Protein AF-A0A9W8ZQL5-F1 (afdb_monomer)

Secondary structure (DSSP, 8-state):
--GGGTT--HHHHHHHHHHHHHHHHHHHTS--SS--HHHHHHHHHHHHHHHHHHHHTS--HHHHHHHHHHHHHHS-TTT---HHHHHHHHHHHHHTT-HHHHHHHHHHHHHH---HHHHHHHHHHHHHTT-HHHHHHHHHHHHHH-TT-HHHHHHHHHHHHHTT-HHHHHHHHHHHHHSSS-S-HHHHHHHHHHHHHHHT-HHHHHHHHHHHHHHH--HHHHHHHHHHHHS-EE--GGGS---TT-TT----EEPP-HHHHHHHHHHHHHHHHHHT----

Nearest PDB structures (foldseek):
  8ro2-assembly1_J  TM=9.332E-01  e=3.503E-19  Homo sapiens
  8ro0-assembly1_J  TM=9.294E-01  e=3.503E-19  Caenorhabditis elegans
  8c6j-assembly1_S  TM=9.006E-01  e=2.386E-18  Homo sapiens
  8xi2-assembly1_J  TM=9.415E-01  e=3.853E-17  Chlamydomonas reinhardtii
  9esi-assembly1_R  TM=8.729E-01  e=2.500E-14  Schizosaccharomyces pombe

InterPro domains:
  IPR003107 HAT (Half-A-TPR) repeat [SM00386] (15-56)
  IPR003107 HAT (Half-A-TPR) repeat [SM00386] (59-95)
  IPR003107 HAT (Half-A-TPR) repeat [SM00386] (97-128)
  IPR003107 HAT (Half-A-TPR) repeat [SM00386] (130-162)
  IPR003107 HAT (Half-A-TPR) repeat [SM00386] (164-198)
  IPR003107 HAT (Half-A-TPR) repeat [SM00386] (200-231)
  IPR011990 Tetratricopeptide-like helical domain superfamily [G3DSA:1.25.40.10] (8-142)
  IPR011990 Tetratricopeptide-like helical domain superfamily [G3DSA:1.25.40.10] (143-278)
  IPR011990 Tetratricopeptide-like helical domain superfamily [SSF48452] (8-216)
  IPR045075 Pre-mRNA-splicing factor Syf1-like [PTHR11246] (19-269)

Organism: NCBI:txid40482

Mean predicted aligned error: 10.76 Å

Solvent-accessible surface area (backbone atoms only — not comparable to full-atom values): 15817 Å² total; per-residue (Å²): 133,68,57,82,81,72,72,62,52,74,68,57,52,51,54,50,51,53,54,53,48,54,52,48,55,59,54,66,68,59,65,69,93,60,93,49,69,68,54,53,50,52,54,50,50,51,51,51,52,49,28,47,44,27,48,70,75,68,59,38,58,70,58,23,52,50,48,50,51,51,50,57,72,71,48,59,51,91,84,49,80,61,51,66,60,54,51,52,50,27,52,50,29,48,79,69,69,34,55,70,59,18,52,51,51,50,52,50,44,43,74,72,49,80,42,72,69,45,53,52,55,47,38,55,52,30,54,76,68,68,38,57,75,56,36,50,57,48,49,54,55,47,39,73,74,44,70,32,45,38,69,60,52,50,54,52,34,53,52,32,49,76,67,69,38,54,72,58,26,53,52,51,50,54,51,54,68,70,46,80,74,47,76,46,57,69,61,43,54,49,54,50,39,54,49,29,46,69,44,25,42,66,66,60,33,48,54,51,48,54,51,48,44,76,74,66,64,48,69,67,59,52,51,53,49,24,48,56,34,43,41,60,39,44,45,36,55,94,73,53,80,86,68,90,81,56,101,74,71,73,76,64,58,42,76,38,45,59,72,55,16,51,52,45,48,54,50,46,51,52,51,45,62,71,68,57,75,68,91,127

Foldseek 3Di:
DDCVVVPDDPVVLVVVLVVVLVVLVVLLVPDPPDLDPVSLVVSLVSLLVNLVCCVPRVVPLVVSLVSLVVSVVSDPCVSDQDLVSLLSNLVSCVVVVNNVVSVVSLVVSCVSDPDPSSLVSVLVVVVVVVNVVVNLVSLVVNCVVPVQELVSLLVNLVVVVVVVVVVVSVVSLVVSLPDPPHPCSPVSLVSVLVVCLQQVPPPVSLVSLVVVCVVPVDPVSLVVNLVSLQDWGFHRPVPPPPPVPDPDPPRDTHGHDNVVSVVSVVVNVVVVVVVPPDDD

Structure (mmCIF, N/CA/C/O backbone):
data_AF-A0A9W8ZQL5-F1
#
_entry.id   AF-A0A9W8ZQL5-F1
#
loop_
_atom_site.group_PDB
_atom_site.id
_atom_site.type_symbol
_atom_site.label_atom_id
_atom_site.label_alt_id
_atom_site.label_comp_id
_atom_site.label_asym_id
_atom_site.label_entity_id
_atom_site.label_seq_id
_atom_site.pdbx_PDB_ins_code
_atom_site.Cartn_x
_atom_site.Cartn_y
_atom_site.Cartn_z
_atom_site.occupancy
_atom_site.B_iso_or_equiv
_atom_site.auth_seq_id
_atom_site.auth_comp_id
_atom_site.auth_asym_id
_atom_site.auth_atom_id
_atom_site.pdbx_PDB_model_num
ATOM 1 N N . ARG A 1 1 ? -36.321 -1.990 14.722 1.00 45.69 1 ARG A N 1
ATOM 2 C CA . ARG A 1 1 ? -37.341 -0.920 14.800 1.00 45.69 1 ARG A CA 1
ATOM 3 C C . ARG A 1 1 ? -36.627 0.258 15.422 1.00 45.69 1 ARG A C 1
ATOM 5 O O . ARG A 1 1 ? -36.053 0.066 16.484 1.00 45.69 1 ARG A O 1
ATOM 12 N N . ASP A 1 2 ? -36.506 1.349 14.682 1.00 46.16 2 ASP A N 1
ATOM 13 C CA . ASP A 1 2 ? -35.575 2.430 14.994 1.00 46.16 2 ASP A CA 1
ATOM 14 C C . ASP A 1 2 ? -36.262 3.438 15.924 1.00 46.16 2 ASP A C 1
ATOM 16 O O . ASP A 1 2 ? -37.147 4.173 15.493 1.00 46.16 2 ASP A O 1
ATOM 20 N N . LEU A 1 3 ? -35.918 3.408 17.217 1.00 53.56 3 LEU A N 1
ATOM 21 C CA . LEU A 1 3 ? -36.555 4.223 18.266 1.00 53.56 3 LEU A CA 1
ATOM 22 C C . LEU A 1 3 ? -36.368 5.732 18.025 1.00 53.56 3 LEU A C 1
ATOM 24 O O . LEU A 1 3 ? -37.211 6.535 18.421 1.00 53.56 3 LEU A O 1
ATOM 28 N N . ARG A 1 4 ? -35.319 6.113 17.283 1.00 50.91 4 ARG A N 1
ATOM 29 C CA . ARG A 1 4 ? -35.052 7.501 16.880 1.00 50.91 4 ARG A CA 1
ATOM 30 C C . ARG A 1 4 ? -36.077 8.073 15.906 1.00 50.91 4 ARG A C 1
ATOM 32 O O . ARG A 1 4 ? -36.234 9.287 15.842 1.00 50.91 4 ARG A O 1
ATOM 39 N N . GLY A 1 5 ? -36.782 7.222 15.159 1.00 50.53 5 GLY A N 1
ATOM 40 C CA . GLY A 1 5 ? -37.837 7.658 14.243 1.00 50.53 5 GLY A CA 1
ATOM 41 C C . GLY A 1 5 ? -39.151 8.024 14.941 1.00 50.53 5 GLY A C 1
ATOM 42 O O . GLY A 1 5 ? -39.984 8.693 14.338 1.00 50.53 5 GLY A O 1
ATOM 43 N N . GLU A 1 6 ? -39.344 7.603 16.196 1.00 54.22 6 GLU A N 1
ATOM 44 C CA . GLU A 1 6 ? -40.631 7.688 16.906 1.00 54.22 6 GLU A CA 1
ATOM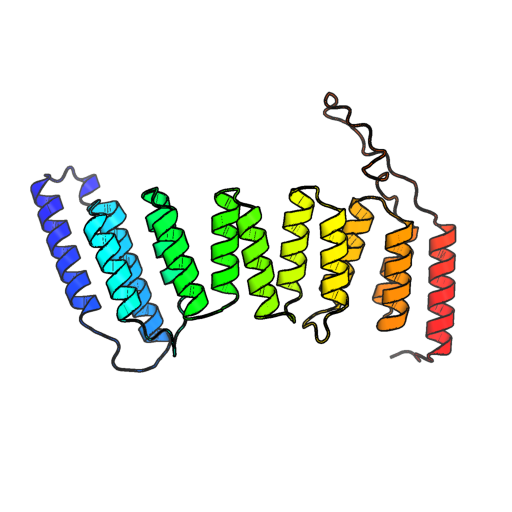 45 C C . GLU A 1 6 ? -40.653 8.744 18.028 1.00 54.22 6 GLU A C 1
ATOM 47 O O . GLU A 1 6 ? -41.662 8.883 18.714 1.00 54.22 6 GLU A O 1
ATOM 52 N N . GLY A 1 7 ? -39.587 9.540 18.191 1.00 52.88 7 GLY A N 1
ATOM 53 C CA . GLY A 1 7 ? -39.527 10.570 19.236 1.00 52.88 7 GLY A CA 1
ATOM 54 C C . GLY A 1 7 ? -39.419 9.979 20.645 1.00 52.88 7 GLY A C 1
ATOM 55 O O . GLY A 1 7 ? -40.084 10.456 21.563 1.00 52.88 7 GLY A O 1
ATOM 56 N N . ALA A 1 8 ? -38.615 8.922 20.797 1.00 58.84 8 ALA A N 1
ATOM 57 C CA . ALA A 1 8 ? -38.344 8.280 22.079 1.00 58.84 8 ALA A CA 1
ATOM 58 C C . ALA A 1 8 ? -37.731 9.262 23.092 1.00 58.84 8 ALA A C 1
ATOM 60 O O . ALA A 1 8 ? -36.969 10.167 22.741 1.00 58.84 8 ALA A O 1
ATOM 61 N N . THR A 1 9 ? -38.072 9.078 24.365 1.00 67.38 9 THR A N 1
ATOM 62 C CA . THR A 1 9 ? -37.514 9.887 25.456 1.00 67.38 9 THR A CA 1
ATOM 63 C C . THR A 1 9 ? -36.064 9.479 25.752 1.00 67.38 9 THR A C 1
ATOM 65 O O . THR A 1 9 ? -35.691 8.321 25.565 1.00 67.38 9 THR A O 1
ATOM 68 N N . SER A 1 10 ? -35.235 10.414 26.240 1.00 67.19 10 SER A N 1
ATOM 69 C CA . SER A 1 10 ? -33.814 10.159 26.566 1.00 67.19 10 SER A CA 1
ATOM 70 C C . SER A 1 10 ? -33.623 8.936 27.480 1.00 67.19 10 SER A C 1
ATOM 72 O O . SER A 1 10 ? -32.674 8.173 27.311 1.00 67.19 10 SER A O 1
ATOM 74 N N . ASP A 1 11 ? -34.562 8.702 28.400 1.00 71.06 11 ASP A N 1
ATOM 75 C CA . ASP A 1 11 ? -34.527 7.588 29.357 1.00 71.06 11 ASP A CA 1
ATOM 76 C C . ASP A 1 11 ? -34.810 6.224 28.692 1.00 71.06 11 ASP A C 1
ATOM 78 O O . ASP A 1 11 ? -34.252 5.187 29.075 1.00 71.06 11 ASP A O 1
ATOM 82 N N . GLU A 1 12 ? -35.658 6.197 27.659 1.00 76.12 12 GLU A N 1
ATOM 83 C CA . GLU A 1 12 ? -35.943 4.988 26.878 1.00 76.12 12 GLU A CA 1
ATOM 84 C C . GLU A 1 12 ? -34.756 4.604 25.991 1.00 76.12 12 GLU A C 1
ATOM 86 O O . GLU A 1 12 ? -34.449 3.412 25.859 1.00 76.12 12 GLU A O 1
ATOM 91 N N . GLU A 1 13 ? -34.055 5.598 25.436 1.00 73.50 13 GLU A N 1
ATOM 92 C CA . GLU A 1 13 ? -32.817 5.392 24.683 1.00 73.50 13 GLU A CA 1
ATOM 93 C C . GLU A 1 13 ? -31.704 4.842 25.586 1.00 73.50 13 GLU A C 1
ATOM 95 O O . GLU A 1 13 ? -31.073 3.843 25.234 1.00 73.50 13 GLU A O 1
ATOM 100 N N . GLU A 1 14 ? -31.508 5.394 26.789 1.00 75.62 14 GLU A N 1
ATOM 101 C CA . GLU A 1 14 ? -30.531 4.875 27.759 1.00 75.62 14 GLU A CA 1
ATOM 102 C C . GLU A 1 14 ? -30.829 3.435 28.192 1.00 75.62 14 GLU A C 1
ATOM 104 O O . GLU A 1 14 ? -29.935 2.581 28.225 1.00 75.62 14 GLU A O 1
ATOM 109 N N . THR A 1 15 ? -32.100 3.120 28.440 1.00 81.19 15 THR A N 1
ATOM 110 C CA . THR A 1 15 ? -32.527 1.764 28.816 1.00 81.19 15 THR A CA 1
ATOM 111 C C . THR A 1 15 ? -32.374 0.770 27.658 1.00 81.19 15 THR A C 1
ATOM 113 O O . THR A 1 15 ? -32.074 -0.412 27.863 1.00 81.19 15 THR A O 1
ATOM 116 N N . ALA A 1 16 ? -32.595 1.209 26.417 1.00 81.25 16 ALA A N 1
ATOM 117 C CA . ALA A 1 16 ? -32.333 0.399 25.231 1.00 81.25 16 ALA A CA 1
ATOM 118 C C . ALA A 1 16 ? -30.825 0.161 25.043 1.00 81.25 16 ALA A C 1
ATOM 120 O O . ALA A 1 16 ? -30.418 -0.982 24.827 1.00 81.25 16 ALA A O 1
ATOM 121 N N . MET A 1 17 ? -29.993 1.195 25.215 1.00 80.44 17 MET A N 1
ATOM 122 C CA . MET A 1 17 ? -28.532 1.083 25.151 1.00 80.44 17 MET A CA 1
ATOM 123 C C . MET A 1 17 ? -27.986 0.109 26.203 1.00 80.44 17 MET A C 1
ATOM 125 O O . MET A 1 17 ? -27.154 -0.736 25.875 1.00 80.44 17 MET A O 1
ATOM 129 N N . GLY A 1 18 ? -28.490 0.159 27.440 1.00 83.25 18 GLY A N 1
ATOM 130 C CA . GLY A 1 18 ? -28.115 -0.785 28.500 1.00 83.25 18 GLY A CA 1
ATOM 131 C C . GLY A 1 18 ? -28.407 -2.247 28.139 1.00 83.25 18 GLY A C 1
ATOM 132 O O . GLY A 1 18 ? -27.545 -3.108 28.301 1.00 83.25 18 GLY A O 1
ATOM 133 N N . ARG A 1 19 ? -29.581 -2.526 27.556 1.00 84.94 19 ARG A N 1
ATOM 134 C CA . ARG A 1 19 ? -29.938 -3.876 27.081 1.00 84.94 19 ARG A CA 1
ATOM 135 C C . ARG A 1 19 ? -29.031 -4.354 25.950 1.00 84.94 19 ARG A C 1
ATOM 137 O O . ARG A 1 19 ? -28.635 -5.516 25.927 1.00 84.94 19 ARG A O 1
ATOM 144 N N . VAL A 1 20 ? -28.690 -3.469 25.012 1.00 85.19 20 VAL A N 1
ATOM 145 C CA . VAL A 1 20 ? -27.776 -3.799 23.907 1.00 85.19 20 VAL A CA 1
ATOM 146 C C . VAL A 1 20 ? -26.376 -4.119 24.438 1.00 85.19 20 VAL A C 1
ATOM 148 O O . VAL A 1 20 ? -25.779 -5.105 24.005 1.00 85.19 20 VAL A O 1
ATOM 151 N N . ARG A 1 21 ? -25.883 -3.361 25.427 1.00 85.81 21 ARG A N 1
ATOM 152 C CA . ARG A 1 21 ? -24.610 -3.651 26.109 1.00 85.81 21 ARG A CA 1
ATOM 153 C C . ARG A 1 21 ? -24.600 -5.027 26.747 1.00 85.81 21 ARG A C 1
ATOM 155 O O . ARG A 1 21 ? -23.687 -5.796 26.482 1.00 85.81 21 ARG A O 1
ATOM 162 N N . GLU A 1 22 ? -25.630 -5.363 27.519 1.00 87.56 22 GLU A N 1
ATOM 163 C CA . GLU A 1 22 ? -25.725 -6.669 28.177 1.00 87.56 22 GLU A CA 1
ATOM 164 C C . GLU A 1 22 ? -25.688 -7.819 27.156 1.00 87.56 22 GLU A C 1
ATOM 166 O O . GLU A 1 22 ? -25.018 -8.833 27.361 1.00 87.56 22 GLU A O 1
ATOM 171 N N . VAL A 1 23 ? -26.357 -7.653 26.009 1.00 88.81 23 VAL A N 1
ATOM 172 C CA . VAL A 1 23 ? -26.316 -8.635 24.917 1.00 88.81 23 VAL A CA 1
ATOM 173 C C . VAL A 1 23 ? -24.903 -8.780 24.352 1.00 88.81 23 VAL A C 1
ATOM 175 O O . VAL A 1 23 ? -24.457 -9.915 24.157 1.00 88.81 23 VAL A O 1
ATOM 178 N N . TYR A 1 24 ? -24.194 -7.673 24.113 1.00 87.50 24 TYR A N 1
ATOM 179 C CA . TYR A 1 24 ? -22.806 -7.717 23.654 1.00 87.50 24 TYR A CA 1
ATOM 180 C C . TYR A 1 24 ? -21.881 -8.352 24.690 1.00 87.50 24 TYR A C 1
ATOM 182 O O . TYR A 1 24 ? -21.149 -9.270 24.333 1.00 87.50 24 TYR A O 1
ATOM 190 N N . GLU A 1 25 ? -21.953 -7.947 25.960 1.00 86.94 25 GLU A N 1
ATOM 191 C CA . GLU A 1 25 ? -21.148 -8.498 27.058 1.00 86.94 25 GLU A CA 1
ATOM 192 C C . GLU A 1 25 ? -21.349 -10.010 27.203 1.00 86.94 25 GLU A C 1
ATOM 194 O O . GLU A 1 25 ? -20.388 -10.780 27.270 1.00 86.94 25 GLU A O 1
ATOM 199 N N . ARG A 1 26 ? -22.604 -10.466 27.150 1.00 86.75 26 ARG A N 1
ATOM 200 C CA . ARG A 1 26 ? -22.929 -11.893 27.206 1.00 86.75 26 ARG A CA 1
ATOM 201 C C . ARG A 1 26 ? -22.416 -12.652 25.982 1.00 86.75 26 ARG A C 1
ATOM 203 O O . ARG A 1 26 ? -22.024 -13.811 26.101 1.00 86.75 26 ARG A O 1
ATOM 210 N N . ALA A 1 27 ? -22.421 -12.018 24.812 1.00 85.38 27 ALA A N 1
ATOM 211 C CA . ALA A 1 27 ? -21.927 -12.619 23.580 1.00 85.38 27 ALA A CA 1
ATOM 212 C C . ALA A 1 27 ? -20.390 -12.689 23.549 1.00 85.38 27 ALA A C 1
ATOM 214 O O . ALA A 1 27 ? -19.841 -13.711 23.139 1.00 85.38 27 ALA A O 1
ATOM 215 N N . VAL A 1 28 ? -19.682 -11.660 24.028 1.00 85.25 28 VAL A N 1
ATOM 216 C CA . VAL A 1 28 ? -18.213 -11.679 24.105 1.00 85.25 28 VAL A CA 1
ATOM 217 C C . VAL A 1 28 ? -17.691 -12.563 25.239 1.00 85.25 28 VAL A C 1
ATOM 219 O O . VAL A 1 28 ? -16.584 -13.078 25.144 1.00 85.25 28 VAL A O 1
ATOM 222 N N . ALA A 1 29 ? -18.489 -12.830 26.277 1.00 84.56 29 ALA A N 1
ATOM 223 C CA . ALA A 1 29 ? -18.138 -13.812 27.306 1.00 84.56 29 ALA A CA 1
ATOM 224 C C . ALA A 1 29 ? -18.020 -15.246 26.748 1.00 84.56 29 ALA A C 1
ATOM 226 O O . ALA A 1 29 ? -17.317 -16.086 27.313 1.00 84.56 29 ALA A O 1
ATOM 227 N N . GLN A 1 30 ? -18.683 -15.539 25.625 1.00 83.88 30 GLN A N 1
ATOM 228 C CA . GLN A 1 30 ? -18.619 -16.840 24.964 1.00 83.88 30 GLN A CA 1
ATOM 229 C C . GLN A 1 30 ? -17.403 -16.924 24.038 1.00 83.88 30 GLN A C 1
ATOM 231 O O . GLN A 1 30 ? -17.503 -16.811 22.814 1.00 83.88 30 GLN A O 1
ATOM 236 N N . VAL A 1 31 ? -16.234 -17.154 24.636 1.00 81.81 31 VAL A N 1
ATOM 237 C CA . VAL A 1 31 ? -14.998 -17.380 23.882 1.00 81.81 31 VAL A CA 1
ATOM 238 C C . VAL A 1 31 ? -15.144 -18.647 23.024 1.00 81.81 31 VAL A C 1
ATOM 240 O O . VAL A 1 31 ? -15.561 -19.686 23.544 1.00 81.81 31 VAL A O 1
ATOM 243 N N . PRO A 1 32 ? -14.799 -18.605 21.721 1.00 81.31 32 PRO A N 1
ATOM 244 C CA . PRO A 1 32 ? -14.868 -19.773 20.852 1.00 81.31 32 PRO A CA 1
ATOM 245 C C . PRO A 1 32 ? -14.113 -20.978 21.443 1.00 81.31 32 PRO A C 1
ATOM 247 O O . PRO A 1 32 ? -12.904 -20.881 21.656 1.00 81.31 32 PRO A O 1
ATOM 250 N N . PRO A 1 33 ? -14.775 -22.133 21.661 1.00 71.50 33 PRO A N 1
ATOM 251 C CA . PRO A 1 33 ? -14.158 -23.292 22.314 1.00 71.50 33 PRO A CA 1
ATOM 252 C C . PRO A 1 33 ? -13.178 -24.061 21.409 1.00 71.50 33 PRO A C 1
ATOM 254 O O . PRO A 1 33 ? -12.521 -24.991 21.866 1.00 71.50 33 PRO A O 1
ATOM 257 N N . GLY A 1 34 ? -13.075 -23.698 20.124 1.00 71.44 34 GLY A N 1
ATOM 258 C CA . GLY A 1 34 ? -12.240 -24.379 19.134 1.00 71.44 34 GLY A CA 1
ATOM 259 C C . GLY A 1 34 ? -11.277 -23.450 18.393 1.00 71.44 34 GLY A C 1
ATOM 260 O O . GLY A 1 34 ? -11.474 -22.238 18.307 1.00 71.44 34 GLY A O 1
ATOM 261 N N . GLY A 1 35 ? -10.242 -24.036 17.787 1.00 73.25 35 GLY A N 1
ATOM 262 C CA . GLY A 1 35 ? -9.253 -23.344 16.946 1.00 73.25 35 GLY A CA 1
ATOM 263 C C . GLY A 1 35 ? -9.711 -23.078 15.505 1.00 73.25 35 GLY A C 1
ATOM 264 O O . GLY A 1 35 ? -8.887 -22.859 14.618 1.00 73.25 35 GLY A O 1
ATOM 265 N N . GLU A 1 36 ? -11.009 -23.126 15.214 1.00 79.00 36 GLU A N 1
ATOM 266 C CA . GLU A 1 36 ? -11.482 -22.894 13.852 1.00 79.00 36 GLU A CA 1
ATOM 267 C C . GLU A 1 36 ? -11.481 -21.404 13.499 1.00 79.00 36 GLU A C 1
ATOM 269 O O . GLU A 1 36 ? -12.146 -20.577 14.131 1.00 79.00 36 GLU A O 1
ATOM 274 N N . LYS A 1 37 ? -10.811 -21.066 12.391 1.00 77.50 37 LYS A N 1
ATOM 275 C CA . LYS A 1 37 ? -10.697 -19.690 11.874 1.00 77.50 37 LYS A CA 1
ATOM 276 C C . LYS A 1 37 ? -12.051 -18.990 11.710 1.00 77.50 37 LYS A C 1
ATOM 278 O O . LYS A 1 37 ? -12.133 -17.771 11.856 1.00 77.50 37 LYS A O 1
ATOM 283 N N . ARG A 1 38 ? -13.116 -19.735 11.390 1.00 82.81 38 ARG A N 1
ATOM 284 C CA . ARG A 1 38 ? -14.460 -19.183 11.158 1.00 82.81 38 ARG A CA 1
ATOM 285 C C . ARG A 1 38 ? -15.089 -18.636 12.438 1.00 82.81 38 ARG A C 1
ATOM 287 O O . ARG A 1 38 ? -15.664 -17.547 12.400 1.00 82.81 38 ARG A O 1
ATOM 294 N N . HIS A 1 39 ? -14.967 -19.364 13.545 1.00 84.12 39 HIS A N 1
ATOM 295 C CA . HIS A 1 39 ? -15.521 -18.953 14.832 1.00 84.12 39 HIS A CA 1
ATOM 296 C C . HIS A 1 39 ? -14.767 -17.748 15.395 1.00 84.12 39 HIS A C 1
ATOM 298 O O . HIS A 1 39 ? -15.401 -16.760 15.753 1.00 84.12 39 HIS A O 1
ATOM 304 N N . TRP A 1 40 ? -13.434 -17.758 15.323 1.00 84.31 40 TRP A N 1
ATOM 305 C CA . TRP A 1 40 ? -12.609 -16.603 15.694 1.00 84.31 40 TRP A CA 1
ATOM 306 C C . TRP A 1 40 ? -12.886 -15.370 14.838 1.00 84.31 40 TRP A C 1
ATOM 308 O O . TRP A 1 40 ? -12.971 -14.264 15.362 1.00 84.31 40 TRP A O 1
ATOM 318 N N . ARG A 1 41 ? -13.107 -15.542 13.527 1.00 84.12 41 ARG A N 1
ATOM 319 C CA . ARG A 1 41 ? -13.506 -14.430 12.658 1.00 84.12 41 ARG A CA 1
ATOM 320 C C . ARG A 1 41 ? -14.820 -13.814 13.134 1.00 84.12 41 ARG A C 1
ATOM 322 O O . ARG A 1 41 ? -14.866 -12.605 13.306 1.00 84.12 41 ARG A O 1
ATOM 329 N N . ARG A 1 42 ? -15.865 -14.619 13.364 1.00 85.75 42 ARG A N 1
ATOM 330 C CA . ARG A 1 42 ? -17.165 -14.125 13.863 1.00 85.75 42 ARG A CA 1
ATOM 331 C C . ARG A 1 42 ? -17.035 -13.431 15.215 1.00 85.75 42 ARG A C 1
ATOM 333 O O . ARG A 1 42 ? -17.577 -12.349 15.381 1.00 85.75 42 ARG A O 1
ATOM 340 N N . TYR A 1 43 ? -16.277 -14.025 16.129 1.00 87.62 43 TYR A N 1
ATOM 341 C CA . TYR A 1 43 ? -16.022 -13.462 17.449 1.00 87.62 43 TYR A CA 1
ATOM 342 C C . TYR A 1 43 ? -15.341 -12.089 17.368 1.00 87.62 43 TYR A C 1
ATOM 344 O O . TYR A 1 43 ? -15.738 -11.160 18.055 1.00 87.62 43 TYR A O 1
ATOM 352 N N . ILE A 1 44 ? -14.379 -11.902 16.464 1.00 86.00 44 ILE A N 1
ATOM 353 C CA . ILE A 1 44 ? -13.730 -10.595 16.280 1.00 86.00 44 ILE A CA 1
ATOM 354 C C . ILE A 1 44 ? -14.661 -9.575 15.638 1.00 86.00 44 ILE A C 1
ATOM 356 O O . ILE A 1 44 ? -14.612 -8.409 16.007 1.00 86.00 44 ILE A O 1
ATOM 360 N N . TYR A 1 45 ? -15.513 -9.992 14.699 1.00 87.81 45 TYR A N 1
ATOM 361 C CA . TYR A 1 45 ? -16.542 -9.097 14.168 1.00 87.81 45 TYR A CA 1
ATOM 362 C C . TYR A 1 45 ? -17.504 -8.641 15.265 1.00 87.81 45 TYR A C 1
ATOM 364 O O . TYR A 1 45 ? -17.782 -7.456 15.334 1.00 87.81 45 TYR A O 1
ATOM 372 N N . LEU A 1 46 ? -17.888 -9.526 16.187 1.00 90.19 46 LEU A N 1
ATOM 373 C CA . LEU A 1 46 ? -18.688 -9.147 17.350 1.00 90.19 46 LEU A CA 1
ATOM 374 C C . LEU A 1 46 ? -17.991 -8.081 18.216 1.00 90.19 46 LEU A C 1
ATOM 376 O O . LEU A 1 46 ? -18.628 -7.110 18.606 1.00 90.19 46 LEU A O 1
ATOM 380 N N . TRP A 1 47 ? -16.686 -8.220 18.477 1.00 90.00 47 TRP A N 1
ATOM 381 C CA . TRP A 1 47 ? -15.906 -7.194 19.186 1.00 90.00 47 TRP A CA 1
ATOM 382 C C . TRP A 1 47 ? -15.833 -5.866 18.421 1.00 90.00 47 TRP A C 1
ATOM 384 O O . TRP A 1 47 ? -15.914 -4.805 19.034 1.00 90.00 47 TRP A O 1
ATOM 394 N N . LEU A 1 48 ? -15.690 -5.914 17.093 1.00 89.38 48 LEU A N 1
ATOM 395 C CA . LEU A 1 48 ? -15.685 -4.719 16.246 1.00 89.38 48 LEU A CA 1
ATOM 396 C C . LEU A 1 48 ? -17.045 -4.017 16.246 1.00 89.38 48 LEU A C 1
ATOM 398 O O . LEU A 1 48 ? -17.087 -2.797 16.364 1.00 89.38 48 LEU A O 1
ATOM 402 N N . ASP A 1 49 ? -18.132 -4.778 16.145 1.00 89.12 49 ASP A N 1
ATOM 403 C CA . ASP A 1 49 ? -19.496 -4.252 16.170 1.00 89.12 49 ASP A CA 1
ATOM 404 C C . ASP A 1 49 ? -19.822 -3.669 17.553 1.00 89.12 49 ASP A C 1
ATOM 406 O O . ASP A 1 49 ? -20.431 -2.605 17.643 1.00 89.12 49 ASP A O 1
ATOM 410 N N . TYR A 1 50 ? -19.335 -4.298 18.630 1.00 88.94 50 TYR A N 1
ATOM 411 C CA . TYR A 1 50 ? -19.477 -3.768 19.984 1.00 88.94 50 TYR A CA 1
ATOM 412 C C . TYR A 1 50 ? -18.706 -2.453 20.175 1.00 88.94 50 TYR A C 1
ATOM 414 O O . TYR A 1 50 ? -19.250 -1.479 20.693 1.00 88.94 50 TYR A O 1
ATOM 422 N N . ALA A 1 51 ? -17.459 -2.387 19.704 1.00 88.88 51 ALA A N 1
ATOM 423 C CA . ALA A 1 51 ? -16.671 -1.161 19.770 1.00 88.88 51 ALA A CA 1
ATOM 424 C C . ALA A 1 51 ? -17.279 -0.034 18.917 1.00 88.88 51 ALA A C 1
ATOM 426 O O . ALA A 1 51 ? -17.278 1.120 19.337 1.00 88.88 51 ALA A O 1
ATOM 427 N N . LEU A 1 52 ? -17.830 -0.367 17.744 1.00 88.25 52 LEU A N 1
ATOM 428 C CA . LEU A 1 52 ? -18.526 0.579 16.873 1.00 88.25 52 LEU A CA 1
ATOM 429 C C . LEU A 1 52 ? -19.821 1.094 17.512 1.00 88.25 52 LEU A C 1
ATOM 431 O O . LEU A 1 52 ? -20.114 2.283 17.419 1.00 88.25 52 LEU A O 1
ATOM 435 N N . PHE A 1 53 ? -20.574 0.217 18.178 1.00 88.50 53 PHE A N 1
ATOM 436 C CA . PHE A 1 53 ? -21.766 0.588 18.934 1.00 88.50 53 PHE A CA 1
ATOM 437 C C . PHE A 1 53 ? -21.431 1.588 20.050 1.00 88.50 53 PHE A C 1
ATOM 439 O O . PHE A 1 53 ? -22.087 2.623 20.153 1.00 88.50 53 PHE A O 1
ATOM 446 N N . GLU A 1 54 ? -20.380 1.341 20.840 1.00 86.00 54 GLU A N 1
ATOM 447 C CA . GLU A 1 54 ? -19.966 2.296 21.879 1.00 86.00 54 GLU A CA 1
ATOM 448 C C . GLU A 1 54 ? -19.394 3.601 21.294 1.00 86.00 54 GLU A C 1
ATOM 450 O O . GLU A 1 54 ? -19.515 4.670 21.886 1.00 86.00 54 GLU A O 1
ATOM 455 N N . GLU A 1 55 ? -18.791 3.554 20.107 1.00 84.69 55 GLU A N 1
ATOM 456 C CA . GLU A 1 55 ? -18.280 4.756 19.449 1.00 84.69 55 GLU A CA 1
ATOM 457 C C . GLU A 1 55 ? -19.399 5.644 18.877 1.00 84.69 55 GLU A C 1
ATOM 459 O O . GLU A 1 55 ? -19.370 6.861 19.067 1.00 84.69 55 GLU A O 1
ATOM 464 N N . ILE A 1 56 ? -20.363 5.054 18.164 1.00 85.06 56 ILE A N 1
ATOM 465 C CA . ILE A 1 56 ? -21.398 5.792 17.423 1.00 85.06 56 ILE A CA 1
ATOM 466 C C . ILE A 1 56 ? -22.589 6.132 18.316 1.00 85.06 56 ILE A C 1
ATOM 468 O O . ILE A 1 56 ? -23.029 7.283 18.333 1.00 85.06 56 ILE A O 1
ATOM 472 N N . GLU A 1 57 ? -23.123 5.140 19.031 1.00 81.12 57 GLU A N 1
ATOM 473 C CA . GLU A 1 57 ? -24.392 5.291 19.743 1.00 81.12 57 GLU A CA 1
ATOM 474 C C . GLU A 1 57 ? -24.188 5.925 21.111 1.00 81.12 57 GLU A C 1
ATOM 476 O O . GLU A 1 57 ? -24.834 6.916 21.443 1.00 81.12 57 GLU A O 1
ATOM 481 N N . THR A 1 58 ? -23.257 5.381 21.894 1.00 79.19 58 THR A N 1
ATOM 482 C CA . THR A 1 58 ? -23.066 5.803 23.287 1.00 79.19 58 THR A CA 1
ATOM 483 C C . THR A 1 58 ? -22.051 6.937 23.422 1.00 79.19 58 THR A C 1
ATOM 485 O O . THR A 1 58 ? -22.038 7.630 24.440 1.00 79.19 58 THR A O 1
ATOM 488 N N . LYS A 1 59 ? -21.206 7.137 22.398 1.00 82.56 59 LYS A N 1
ATOM 489 C CA . LYS A 1 59 ? -20.094 8.102 22.371 1.00 82.56 59 LYS A CA 1
ATOM 490 C C . LYS A 1 59 ? -19.151 7.955 23.576 1.00 82.56 59 LYS A C 1
ATOM 492 O O . LYS A 1 59 ? -18.469 8.907 23.959 1.00 82.56 59 LYS A O 1
ATOM 497 N N . ASP A 1 60 ? -19.080 6.759 24.166 1.00 86.12 60 ASP A N 1
ATOM 498 C CA . ASP A 1 60 ? -18.174 6.442 25.269 1.00 86.12 60 ASP A CA 1
ATOM 499 C C . ASP A 1 60 ? -16.831 5.954 24.713 1.00 86.12 60 ASP A C 1
ATOM 501 O O . ASP A 1 60 ? -16.544 4.762 24.563 1.00 86.12 60 ASP A O 1
ATOM 505 N N . PHE A 1 61 ? -15.975 6.920 24.391 1.00 85.31 61 PHE A N 1
ATOM 506 C CA . PHE A 1 61 ? -14.673 6.653 23.785 1.00 85.31 61 PHE A CA 1
ATOM 507 C C . PHE A 1 61 ? -13.703 5.936 24.734 1.00 85.31 61 PHE A C 1
ATOM 509 O O . PHE A 1 61 ? -12.830 5.194 24.280 1.00 85.31 61 PHE A O 1
ATOM 516 N N . ALA A 1 62 ? -13.833 6.140 26.048 1.00 87.31 62 ALA A N 1
ATOM 517 C CA . ALA A 1 62 ? -12.978 5.473 27.025 1.00 87.31 62 ALA A CA 1
ATOM 518 C C . ALA A 1 62 ? -13.283 3.973 27.057 1.00 87.31 62 ALA A C 1
ATOM 520 O O . ALA A 1 62 ? -12.362 3.152 27.013 1.00 87.31 62 ALA A O 1
ATOM 521 N N . ARG A 1 63 ? -14.572 3.619 27.053 1.00 85.38 63 ARG A N 1
ATOM 522 C CA . ARG A 1 63 ? -15.006 2.226 26.985 1.00 85.38 63 ARG A CA 1
ATOM 523 C C . ARG A 1 63 ? -14.690 1.596 25.633 1.00 85.38 63 ARG A C 1
ATOM 525 O O . ARG A 1 63 ? -14.143 0.498 25.613 1.00 85.38 63 ARG A O 1
ATOM 532 N N . ALA A 1 64 ? -14.920 2.295 24.519 1.00 88.00 64 ALA A N 1
ATOM 533 C CA . ALA A 1 64 ? -14.550 1.797 23.190 1.00 88.00 64 ALA A CA 1
ATOM 534 C C . ALA A 1 64 ? -13.056 1.419 23.116 1.00 88.00 64 ALA A C 1
ATOM 536 O O . ALA A 1 64 ? -12.706 0.337 22.641 1.00 88.00 64 ALA A O 1
ATOM 537 N N . ARG A 1 65 ? -12.165 2.249 23.680 1.00 88.69 65 ARG A N 1
ATOM 538 C CA . ARG A 1 65 ? -10.728 1.944 23.777 1.00 88.69 65 ARG A CA 1
ATOM 539 C C . ARG A 1 65 ? -10.449 0.693 24.613 1.00 88.69 65 ARG A C 1
ATOM 541 O O . ARG A 1 65 ? -9.634 -0.135 24.209 1.00 88.69 65 ARG A O 1
ATOM 548 N N . GLN A 1 66 ? -11.115 0.539 25.758 1.00 89.62 66 GLN A N 1
ATOM 549 C CA . GLN A 1 66 ? -10.980 -0.659 26.594 1.00 89.62 66 GLN A CA 1
ATOM 550 C C . GLN A 1 66 ? -11.437 -1.916 25.847 1.00 89.62 66 GLN A C 1
ATOM 552 O O . GLN A 1 66 ? -10.733 -2.920 25.878 1.00 89.62 66 GLN A O 1
ATOM 557 N N . ILE A 1 67 ? -12.553 -1.843 25.118 1.00 88.62 67 ILE A N 1
ATOM 558 C CA . ILE A 1 67 ? -13.091 -2.938 24.298 1.00 88.62 67 ILE A CA 1
ATOM 559 C C . ILE A 1 67 ? -12.090 -3.354 23.213 1.00 88.62 67 ILE A C 1
ATOM 561 O O . ILE A 1 67 ? -11.844 -4.543 23.019 1.00 88.62 67 ILE A O 1
ATOM 565 N N . TYR A 1 68 ? -11.452 -2.402 22.525 1.00 89.56 68 TYR A N 1
ATOM 566 C CA . TYR A 1 68 ? -10.398 -2.732 21.561 1.00 89.56 68 TYR A CA 1
ATOM 567 C C . TYR A 1 68 ? -9.179 -3.388 22.228 1.00 89.56 68 TYR A C 1
ATOM 569 O O . TYR A 1 68 ? -8.632 -4.359 21.698 1.00 89.56 68 TYR A O 1
ATOM 577 N N . GLN A 1 69 ? -8.756 -2.896 23.396 1.00 89.25 69 GLN A N 1
ATOM 578 C CA . GLN A 1 69 ? -7.625 -3.463 24.137 1.00 89.25 69 GLN A CA 1
ATOM 579 C C . GLN A 1 69 ? -7.904 -4.891 24.622 1.00 89.25 69 GLN A C 1
ATOM 581 O O . GLN A 1 69 ? -7.036 -5.758 24.487 1.00 89.25 69 GLN A O 1
ATOM 586 N N . THR A 1 70 ? -9.104 -5.160 25.142 1.00 88.19 70 THR A N 1
ATOM 587 C CA . THR A 1 70 ? -9.512 -6.508 25.560 1.00 88.19 70 THR A CA 1
ATOM 588 C C . THR A 1 70 ? -9.668 -7.439 24.363 1.00 88.19 70 THR A C 1
ATOM 590 O O . THR A 1 70 ? -9.203 -8.575 24.409 1.00 88.19 70 THR A O 1
ATOM 593 N N . ALA A 1 71 ? -10.224 -6.962 23.247 1.00 87.50 71 ALA A N 1
ATOM 594 C CA . ALA A 1 71 ? -10.293 -7.744 22.016 1.00 87.50 71 ALA A CA 1
ATOM 595 C C . ALA A 1 71 ? -8.895 -8.173 21.539 1.00 87.50 71 ALA A C 1
ATOM 597 O O . ALA A 1 71 ? -8.691 -9.325 21.156 1.00 87.50 71 ALA A O 1
ATOM 598 N N . ILE A 1 72 ? -7.905 -7.277 21.599 1.00 87.06 72 ILE A N 1
ATOM 599 C CA . ILE A 1 72 ? -6.521 -7.594 21.228 1.00 87.06 72 ILE A CA 1
ATOM 600 C C . ILE A 1 72 ? -5.895 -8.587 22.211 1.00 87.06 72 ILE A C 1
ATOM 602 O O . ILE A 1 72 ? -5.210 -9.501 21.763 1.00 87.06 72 ILE A O 1
ATOM 606 N N . SER A 1 73 ? -6.109 -8.462 23.521 1.00 85.06 73 SER A N 1
ATOM 607 C CA . SER A 1 73 ? -5.508 -9.396 24.485 1.00 85.06 73 SER A CA 1
ATOM 608 C C . SER A 1 73 ? -6.101 -10.807 24.402 1.00 85.06 73 SER A C 1
ATOM 610 O O . SER A 1 73 ? -5.387 -11.785 24.618 1.00 85.06 73 SER A O 1
ATOM 612 N N . LEU A 1 74 ? -7.384 -10.921 24.047 1.00 83.25 74 LEU A N 1
ATOM 613 C CA . LEU A 1 74 ? -8.092 -12.197 23.934 1.00 83.25 74 LEU A CA 1
ATOM 614 C C . LEU A 1 74 ? -7.761 -12.965 22.653 1.00 83.25 74 LEU A C 1
ATOM 616 O O . LEU A 1 74 ? -7.825 -14.193 22.644 1.00 83.25 74 LEU A O 1
ATOM 620 N N . VAL A 1 75 ? -7.442 -12.268 21.559 1.00 80.50 75 VAL A N 1
ATOM 621 C CA . VAL A 1 75 ? -7.164 -12.909 20.269 1.00 80.50 75 VAL A CA 1
ATOM 622 C C . VAL A 1 75 ? -5.765 -13.541 20.274 1.00 80.50 75 VAL A C 1
ATOM 624 O O . VAL A 1 75 ? -4.769 -12.835 20.441 1.00 80.50 75 VAL A O 1
ATOM 627 N N . PRO A 1 76 ? -5.636 -14.858 20.010 1.00 76.00 76 PRO A N 1
ATOM 628 C CA . PRO A 1 76 ? -4.334 -15.501 19.880 1.00 76.00 76 PRO A CA 1
ATOM 629 C C . PRO A 1 76 ? -3.638 -15.084 18.575 1.00 76.00 76 PRO A C 1
ATOM 631 O O . PRO A 1 76 ? -3.758 -15.749 17.543 1.00 76.00 76 PRO A O 1
ATOM 634 N N . HIS A 1 77 ? -2.863 -13.998 18.620 1.00 70.81 77 HIS A N 1
ATOM 635 C CA . HIS A 1 77 ? -2.173 -13.435 17.445 1.00 70.81 77 HIS A CA 1
ATOM 636 C C . HIS A 1 77 ? -1.166 -14.398 16.798 1.00 70.81 77 HIS A C 1
ATOM 638 O O . HIS A 1 77 ? -0.966 -14.365 15.588 1.00 70.81 77 HIS A O 1
ATOM 644 N N . LYS A 1 78 ? -0.595 -15.328 17.579 1.00 66.06 78 LYS A N 1
ATOM 645 C CA . LYS A 1 78 ? 0.344 -16.355 17.086 1.00 66.06 78 LYS A CA 1
ATOM 646 C C . LYS A 1 78 ? -0.300 -17.369 16.132 1.00 66.06 78 LYS A C 1
ATOM 648 O O . LYS A 1 78 ? 0.395 -17.956 15.312 1.00 66.06 78 LYS A O 1
ATOM 653 N N . ILE A 1 79 ? -1.610 -17.591 16.253 1.00 66.06 79 ILE A N 1
ATOM 654 C CA . ILE A 1 79 ? -2.357 -18.581 15.460 1.00 66.06 79 ILE A CA 1
ATOM 655 C C . ILE A 1 79 ? -3.208 -17.864 14.410 1.00 66.06 79 ILE A C 1
ATOM 657 O O . ILE A 1 79 ? -3.287 -18.288 13.253 1.00 66.06 79 ILE A O 1
ATOM 661 N N . PHE A 1 80 ? -3.828 -16.746 14.798 1.00 68.44 80 PHE A N 1
ATOM 662 C CA . PHE A 1 80 ? -4.689 -15.965 13.930 1.00 68.44 80 PHE A CA 1
ATOM 663 C C . PHE A 1 80 ? -4.268 -14.508 13.894 1.00 68.44 80 PHE A C 1
ATOM 665 O O . PHE A 1 80 ? -4.354 -13.775 14.870 1.00 68.44 80 PHE A O 1
ATOM 672 N N . THR A 1 81 ? -3.908 -14.051 12.707 1.00 66.38 81 THR A N 1
ATOM 673 C CA . THR A 1 81 ? -3.628 -12.641 12.465 1.00 66.38 81 THR A CA 1
ATOM 674 C C . THR A 1 81 ? -4.885 -11.964 11.937 1.00 66.38 81 THR A C 1
ATOM 676 O O . THR A 1 81 ? -5.330 -12.248 10.817 1.00 66.38 81 THR A O 1
ATOM 679 N N . PHE A 1 82 ? -5.447 -11.041 12.700 1.00 76.81 82 PHE A N 1
ATOM 680 C CA . PHE A 1 82 ? -6.606 -10.272 12.264 1.00 76.81 82 PHE A CA 1
ATOM 681 C C . PHE A 1 82 ? -6.220 -8.818 12.031 1.00 76.81 82 PHE A C 1
ATOM 683 O O . PHE A 1 82 ? -6.461 -7.953 12.865 1.00 76.81 82 PHE A O 1
ATOM 690 N N . ALA A 1 83 ? -5.647 -8.552 10.853 1.00 82.06 83 ALA A N 1
ATOM 691 C CA . ALA A 1 83 ? -5.214 -7.212 10.443 1.00 82.06 83 ALA A CA 1
ATOM 692 C C . ALA A 1 83 ? -6.326 -6.158 10.584 1.00 82.06 83 ALA A C 1
ATOM 694 O O . ALA A 1 83 ? -6.073 -5.036 11.004 1.00 82.06 83 ALA A O 1
ATOM 695 N N . LYS A 1 84 ? -7.579 -6.544 10.304 1.00 85.19 84 LYS A N 1
ATOM 696 C CA . LYS A 1 84 ? -8.738 -5.651 10.403 1.00 85.19 84 LYS A CA 1
ATOM 697 C C . LYS A 1 84 ? -8.958 -5.105 11.818 1.00 85.19 84 LYS A C 1
ATOM 699 O O . LYS A 1 84 ? -9.332 -3.949 11.933 1.00 85.19 84 LYS A O 1
ATOM 704 N N . LEU A 1 85 ? -8.711 -5.895 12.868 1.00 88.25 85 LEU A N 1
ATOM 705 C CA . LEU A 1 85 ? -8.879 -5.438 14.254 1.00 88.25 85 LEU A CA 1
ATOM 706 C C . LEU A 1 85 ? -7.901 -4.304 14.582 1.00 88.25 85 LEU A C 1
ATOM 708 O O . LEU A 1 85 ? -8.310 -3.250 15.055 1.00 88.25 85 LEU A O 1
ATOM 712 N N . TRP A 1 86 ? -6.628 -4.502 14.243 1.00 90.06 86 TRP A N 1
ATOM 713 C CA . TRP A 1 86 ? -5.570 -3.510 14.434 1.00 90.06 86 TRP A CA 1
ATOM 714 C C . TRP A 1 86 ? -5.816 -2.227 13.633 1.00 90.06 86 TRP A C 1
ATOM 716 O O . TRP A 1 86 ? -5.745 -1.138 14.193 1.00 90.06 86 TRP A O 1
ATOM 726 N N . ILE A 1 87 ? -6.185 -2.354 12.352 1.00 89.06 87 ILE A N 1
ATOM 727 C CA . ILE A 1 87 ? -6.490 -1.204 11.487 1.00 89.06 87 ILE A CA 1
ATOM 728 C C . ILE A 1 87 ? -7.696 -0.423 12.024 1.00 89.06 87 ILE A C 1
ATOM 730 O O . ILE A 1 87 ? -7.663 0.803 12.060 1.00 89.06 87 ILE A O 1
ATOM 734 N N . MET A 1 88 ? -8.760 -1.107 12.460 1.00 89.19 88 MET A N 1
ATOM 735 C CA . MET A 1 88 ? -9.939 -0.442 13.029 1.00 89.19 88 MET A CA 1
ATOM 736 C C . MET A 1 88 ? -9.599 0.298 14.323 1.00 89.19 88 MET A C 1
ATOM 738 O O . MET A 1 88 ? -10.050 1.428 14.496 1.00 89.19 88 MET A O 1
ATOM 742 N N . PHE A 1 89 ? -8.761 -0.289 15.183 1.00 90.44 89 PHE A N 1
ATOM 743 C CA . PHE A 1 89 ? -8.332 0.367 16.415 1.00 90.44 89 PHE A CA 1
ATOM 744 C C . PHE A 1 89 ? -7.451 1.597 16.141 1.00 90.44 89 PHE A C 1
ATOM 746 O O . PHE A 1 89 ? -7.664 2.654 16.726 1.00 90.44 89 PHE A O 1
ATOM 753 N N . ALA A 1 90 ? -6.523 1.512 15.185 1.00 90.44 90 ALA A N 1
ATOM 754 C CA . ALA A 1 90 ? -5.723 2.665 14.774 1.00 90.44 90 ALA A CA 1
ATOM 755 C C . ALA A 1 90 ? -6.583 3.782 14.157 1.00 90.44 90 ALA A C 1
ATOM 757 O O . ALA A 1 90 ? -6.408 4.953 14.489 1.00 90.44 90 ALA A O 1
ATOM 758 N N . LYS A 1 91 ? -7.565 3.428 13.313 1.00 89.62 91 LYS A N 1
ATOM 759 C CA . LYS A 1 91 ? -8.529 4.391 12.756 1.00 89.62 91 LYS A CA 1
ATOM 760 C C . LYS A 1 91 ? -9.401 5.030 13.841 1.00 89.62 91 LYS A C 1
ATOM 762 O O . LYS A 1 91 ? -9.721 6.208 13.724 1.00 89.62 91 LYS A O 1
ATOM 767 N N . PHE A 1 92 ? -9.772 4.282 14.881 1.00 90.56 92 PHE A N 1
ATOM 768 C CA . PHE A 1 92 ? -10.462 4.823 16.054 1.00 90.56 92 PHE A CA 1
ATOM 769 C C . PHE A 1 92 ? -9.606 5.883 16.761 1.00 90.56 92 PHE A C 1
ATOM 771 O O . PHE A 1 92 ? -10.078 6.997 16.970 1.00 90.56 92 PHE A O 1
ATOM 778 N N . GLU A 1 93 ? -8.334 5.595 17.046 1.00 88.56 93 GLU A N 1
ATOM 779 C CA . GLU A 1 93 ? -7.447 6.573 17.694 1.00 88.56 93 GLU A CA 1
ATOM 780 C C . GLU A 1 93 ? -7.204 7.819 16.827 1.00 88.56 93 GLU A C 1
ATOM 782 O O . GLU A 1 93 ? -7.167 8.932 17.348 1.00 88.56 93 GLU A O 1
ATOM 787 N N . ILE A 1 94 ? -7.148 7.677 15.499 1.00 89.38 94 ILE A N 1
ATOM 788 C CA . ILE A 1 94 ? -7.068 8.828 14.581 1.00 89.38 94 ILE A CA 1
ATOM 789 C C . ILE A 1 94 ? -8.331 9.683 14.625 1.00 89.38 94 ILE A C 1
ATOM 791 O O . ILE A 1 94 ? -8.228 10.906 14.684 1.00 89.38 94 ILE A O 1
ATOM 795 N N . ARG A 1 95 ? -9.524 9.075 14.673 1.00 88.31 95 ARG A N 1
ATOM 796 C CA . ARG A 1 95 ? -10.779 9.826 14.871 1.00 88.31 95 ARG A CA 1
ATOM 797 C C . ARG A 1 95 ? -10.815 10.545 16.221 1.00 88.31 95 ARG A C 1
ATOM 799 O O . ARG A 1 95 ? -11.487 11.563 16.357 1.00 88.31 95 ARG A O 1
ATOM 806 N N . ARG A 1 96 ? -10.072 10.044 17.212 1.00 87.12 96 ARG A N 1
ATOM 807 C CA . ARG A 1 96 ? -9.857 10.690 18.516 1.00 87.12 96 ARG A CA 1
ATOM 808 C C . ARG A 1 96 ? -8.700 11.688 18.538 1.00 87.12 96 ARG A C 1
ATOM 810 O O . ARG A 1 96 ? -8.462 12.273 19.591 1.00 87.12 96 ARG A O 1
ATOM 817 N N . LEU A 1 97 ? -8.036 11.907 17.402 1.00 86.25 97 LEU A N 1
ATOM 818 C CA . LEU A 1 97 ? -6.873 12.782 17.241 1.00 86.25 97 LEU A CA 1
ATOM 819 C C . LEU A 1 97 ? -5.645 12.347 18.065 1.00 86.25 97 LEU A C 1
ATOM 821 O O . LEU A 1 97 ? -4.732 13.141 18.282 1.00 86.25 97 LEU A O 1
ATOM 825 N N . ASP A 1 98 ? -5.579 11.080 18.487 1.00 89.69 98 ASP A N 1
ATOM 826 C CA . ASP A 1 98 ? -4.427 10.507 19.191 1.00 89.69 98 ASP A CA 1
ATOM 827 C C . ASP A 1 98 ? -3.522 9.741 18.211 1.00 89.69 98 ASP A C 1
ATOM 829 O O . ASP A 1 98 ? -3.498 8.507 18.131 1.00 89.69 98 ASP A O 1
ATOM 833 N N . LEU A 1 99 ? -2.766 10.504 17.418 1.00 87.19 99 LEU A N 1
ATOM 834 C CA . LEU A 1 99 ? -1.809 9.954 16.454 1.00 87.19 99 LEU A CA 1
ATOM 835 C C . LEU A 1 99 ? -0.703 9.112 17.121 1.00 87.19 99 LEU A C 1
ATOM 837 O O . LEU A 1 99 ? -0.373 8.047 16.590 1.00 87.19 99 LEU A O 1
ATOM 841 N N . PRO A 1 100 ? -0.108 9.521 18.265 1.00 90.06 100 PRO A N 1
ATOM 842 C CA . PRO A 1 100 ? 0.893 8.703 18.945 1.00 90.06 100 PRO A CA 1
ATOM 843 C C . PRO A 1 100 ? 0.359 7.330 19.367 1.00 90.06 100 PRO A C 1
ATOM 845 O O . PRO A 1 100 ? 1.052 6.327 19.168 1.00 90.06 100 PRO A O 1
ATOM 848 N N . ALA A 1 101 ? -0.865 7.258 19.903 1.00 89.62 101 ALA A N 1
ATOM 849 C CA . ALA A 1 101 ? -1.480 5.983 20.255 1.00 89.62 101 ALA A CA 1
ATOM 850 C C . ALA A 1 101 ? -1.728 5.117 19.016 1.00 89.62 101 ALA A C 1
ATOM 852 O O . ALA A 1 101 ? -1.323 3.952 19.010 1.00 89.62 101 ALA A O 1
ATOM 853 N N . ALA A 1 102 ? -2.298 5.687 17.947 1.00 89.50 102 ALA A N 1
ATOM 854 C CA . ALA A 1 102 ? -2.537 4.978 16.688 1.00 89.50 102 ALA A CA 1
ATOM 855 C C . ALA A 1 102 ? -1.246 4.354 16.126 1.00 89.50 102 ALA A C 1
ATOM 857 O O . ALA A 1 102 ? -1.203 3.166 15.797 1.00 89.50 102 ALA A O 1
ATOM 858 N N . ARG A 1 103 ? -0.158 5.132 16.098 1.00 89.75 103 ARG A N 1
ATOM 859 C CA . ARG A 1 103 ? 1.168 4.685 15.641 1.00 89.75 103 ARG A CA 1
ATOM 860 C C . ARG A 1 103 ? 1.743 3.586 16.526 1.00 89.75 103 ARG A C 1
ATOM 862 O O . ARG A 1 103 ? 2.290 2.608 16.018 1.00 89.75 103 ARG A O 1
ATOM 869 N N . LYS A 1 104 ? 1.592 3.704 17.848 1.00 91.31 104 LYS A N 1
ATOM 870 C CA . LYS A 1 104 ? 2.020 2.663 18.793 1.00 91.31 104 LYS A CA 1
ATOM 871 C C . LYS A 1 104 ? 1.271 1.354 18.547 1.00 91.31 104 LYS A C 1
ATOM 873 O O . LYS A 1 104 ? 1.907 0.306 18.532 1.00 91.31 104 LYS A O 1
ATOM 878 N N . ILE A 1 105 ? -0.040 1.417 18.317 1.00 90.44 105 ILE A N 1
ATOM 879 C CA . ILE A 1 105 ? -0.893 0.254 18.027 1.00 90.44 105 ILE A CA 1
ATOM 880 C C . ILE A 1 105 ? -0.486 -0.418 16.712 1.00 90.44 105 ILE A C 1
ATOM 882 O O . ILE A 1 105 ? -0.368 -1.639 16.656 1.00 90.44 105 ILE A O 1
ATOM 886 N N . MET A 1 106 ? -0.232 0.353 15.653 1.00 88.94 106 MET A N 1
ATOM 887 C CA . MET A 1 106 ? 0.208 -0.215 14.372 1.00 88.94 106 MET A CA 1
ATOM 888 C C . MET A 1 106 ? 1.627 -0.794 14.462 1.00 88.94 106 MET A C 1
ATOM 890 O O . MET A 1 106 ? 1.894 -1.873 13.930 1.00 88.94 106 MET A O 1
ATOM 894 N N . GLY A 1 107 ? 2.523 -0.140 15.205 1.00 87.94 107 GLY A N 1
ATOM 895 C CA . GLY A 1 107 ? 3.865 -0.649 15.482 1.00 87.94 107 GLY A CA 1
ATOM 896 C C . GLY A 1 107 ? 3.858 -1.962 16.272 1.00 87.94 107 GLY A C 1
ATOM 897 O O . GLY A 1 107 ? 4.580 -2.895 15.915 1.00 87.94 107 GLY A O 1
ATOM 898 N N . THR A 1 108 ? 3.015 -2.083 17.307 1.00 87.94 108 THR A N 1
ATOM 899 C CA . THR A 1 108 ? 2.856 -3.349 18.043 1.00 87.94 108 THR A CA 1
ATOM 900 C C . THR A 1 108 ? 2.224 -4.430 17.173 1.00 87.94 108 THR A C 1
ATOM 902 O O . THR A 1 108 ? 2.660 -5.578 17.246 1.00 87.94 108 THR A O 1
ATOM 905 N N . ALA A 1 109 ? 1.274 -4.081 16.299 1.00 86.88 109 ALA A N 1
ATOM 906 C CA . ALA A 1 109 ? 0.677 -5.021 15.353 1.00 86.88 109 ALA A CA 1
ATOM 907 C C . ALA A 1 109 ? 1.732 -5.668 14.441 1.00 86.88 109 ALA A C 1
ATOM 909 O O . ALA A 1 109 ? 1.750 -6.891 14.299 1.00 86.88 109 ALA A O 1
ATOM 910 N N . ILE A 1 110 ? 2.635 -4.863 13.866 1.00 86.75 110 ILE A N 1
ATOM 911 C CA . ILE A 1 110 ? 3.721 -5.353 13.002 1.00 86.75 110 ILE A CA 1
ATOM 912 C C . ILE A 1 110 ? 4.709 -6.209 13.798 1.00 86.75 110 ILE A C 1
ATOM 914 O O . ILE A 1 110 ? 5.084 -7.283 13.336 1.00 86.75 110 ILE A O 1
ATOM 918 N N . GLY A 1 111 ? 5.093 -5.778 15.004 1.00 82.94 111 GLY A N 1
ATOM 919 C CA . GLY A 1 111 ? 6.022 -6.534 15.850 1.00 82.94 111 GLY A CA 1
ATOM 920 C C . GLY A 1 111 ? 5.468 -7.887 16.310 1.00 82.94 111 GLY A C 1
ATOM 921 O O . GLY A 1 111 ? 6.211 -8.858 16.416 1.00 82.94 111 GLY A O 1
ATOM 922 N N . MET A 1 112 ? 4.160 -7.977 16.561 1.00 80.19 112 MET A N 1
ATOM 923 C CA . MET A 1 112 ? 3.515 -9.236 16.940 1.00 80.19 112 MET A CA 1
ATOM 924 C C . MET A 1 112 ? 3.254 -10.141 15.734 1.00 80.19 112 MET A C 1
ATOM 926 O O . MET A 1 112 ? 3.328 -11.364 15.858 1.00 80.19 112 MET A O 1
ATOM 930 N N . CYS A 1 113 ? 2.887 -9.558 14.591 1.00 75.62 113 CYS A N 1
ATOM 931 C CA . CYS A 1 113 ? 2.428 -10.266 13.400 1.00 75.62 113 CYS A CA 1
ATOM 932 C C . CYS A 1 113 ? 2.801 -9.495 12.124 1.00 75.62 113 CYS A C 1
ATOM 934 O O . CYS A 1 113 ? 1.954 -8.786 11.574 1.00 75.62 113 CYS A O 1
ATOM 936 N N . PRO A 1 114 ? 4.015 -9.667 11.585 1.00 77.00 114 PRO A N 1
ATOM 937 C CA . PRO A 1 114 ? 4.385 -9.039 10.326 1.00 77.00 114 PRO A CA 1
ATOM 938 C C . PRO A 1 114 ? 3.610 -9.714 9.189 1.00 77.00 114 PRO A C 1
ATOM 940 O O . PRO A 1 114 ? 3.869 -10.852 8.802 1.00 77.00 114 PRO A O 1
ATOM 943 N N . LYS A 1 115 ? 2.578 -9.032 8.690 1.00 82.06 115 LYS A N 1
ATOM 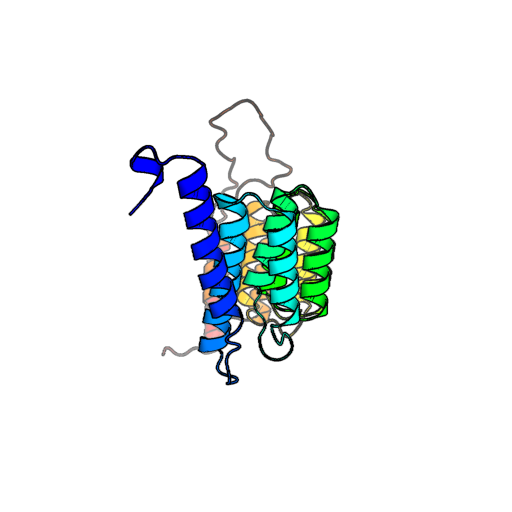944 C CA . LYS A 1 115 ? 1.813 -9.458 7.517 1.00 82.06 115 LYS A CA 1
ATOM 945 C C . LYS A 1 115 ? 1.644 -8.308 6.554 1.00 82.06 115 LYS A C 1
ATOM 947 O O . LYS A 1 115 ? 1.341 -7.195 6.971 1.00 82.06 115 LYS A O 1
ATOM 952 N N . GLU A 1 116 ? 1.689 -8.624 5.267 1.00 82.25 116 GLU A N 1
ATOM 953 C CA . GLU A 1 116 ? 1.483 -7.680 4.165 1.00 82.25 116 GLU A CA 1
ATOM 954 C C . GLU A 1 116 ? 0.249 -6.784 4.360 1.00 82.25 116 GLU A C 1
ATOM 956 O O . GLU A 1 116 ? 0.318 -5.577 4.170 1.00 82.25 116 GLU A O 1
ATOM 961 N N . LYS A 1 117 ? -0.883 -7.337 4.816 1.00 84.94 117 LYS A N 1
ATOM 962 C CA . LYS A 1 117 ? -2.104 -6.542 5.046 1.00 84.94 117 LYS A CA 1
ATOM 963 C C . LYS A 1 117 ? -1.954 -5.480 6.141 1.00 84.94 117 LYS A C 1
ATOM 965 O O . LYS A 1 117 ? -2.624 -4.458 6.066 1.00 84.94 117 LYS A O 1
ATOM 970 N N . LEU A 1 118 ? -1.133 -5.736 7.162 1.00 86.00 118 LEU A N 1
ATOM 971 C CA . LEU A 1 118 ? -0.859 -4.766 8.225 1.00 86.00 118 LEU A CA 1
ATOM 972 C C . LEU A 1 118 ? 0.091 -3.676 7.738 1.00 86.00 118 LEU A C 1
ATOM 974 O O . LEU A 1 118 ? -0.175 -2.510 8.003 1.00 86.00 118 LEU A O 1
ATOM 978 N N . PHE A 1 119 ? 1.129 -4.040 6.979 1.00 88.31 119 PHE A N 1
ATOM 979 C CA . PHE A 1 119 ? 2.008 -3.061 6.337 1.00 88.31 119 PHE A CA 1
ATOM 980 C C . PHE A 1 119 ? 1.223 -2.145 5.398 1.00 88.31 119 PHE A C 1
ATOM 982 O O . PHE A 1 11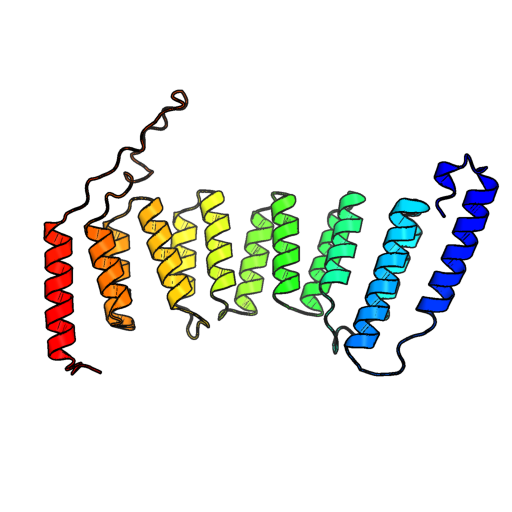9 ? 1.262 -0.935 5.582 1.00 88.31 119 PHE A O 1
ATOM 989 N N . LYS A 1 120 ? 0.420 -2.709 4.481 1.00 87.56 120 LYS A N 1
ATOM 990 C CA . LYS A 1 120 ? -0.450 -1.937 3.573 1.00 87.56 120 LYS A CA 1
ATOM 991 C C 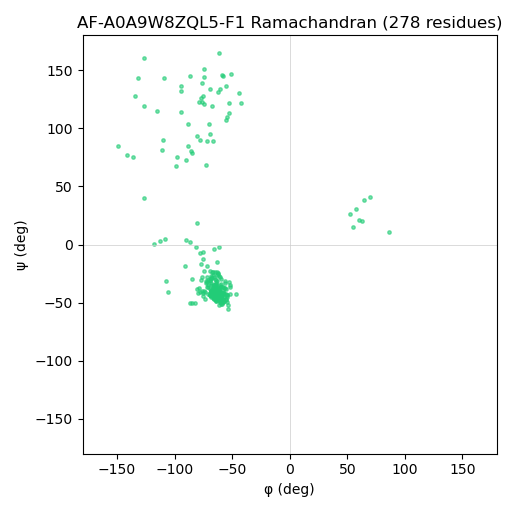. LYS A 1 120 ? -1.375 -0.991 4.338 1.00 87.56 120 LYS A C 1
ATOM 993 O O . LYS A 1 120 ? -1.390 0.198 4.056 1.00 87.56 120 LYS A O 1
ATOM 998 N N . GLY A 1 121 ? -2.063 -1.499 5.363 1.00 86.81 121 GLY A N 1
ATOM 999 C CA . GLY A 1 121 ? -2.951 -0.675 6.181 1.00 86.81 121 GLY A CA 1
ATOM 1000 C C . GLY A 1 121 ? -2.234 0.407 6.995 1.00 86.81 121 GLY A C 1
ATOM 1001 O O . GLY A 1 121 ? -2.850 1.425 7.284 1.00 86.81 121 GLY A O 1
ATOM 1002 N N . TYR A 1 122 ? -0.966 0.213 7.384 1.00 89.00 122 TYR A N 1
ATOM 1003 C CA . TYR A 1 122 ? -0.193 1.245 8.084 1.00 89.00 122 TYR A CA 1
ATOM 1004 C C . TYR A 1 122 ? 0.382 2.289 7.126 1.00 89.00 122 TYR A C 1
ATOM 1006 O O . TYR A 1 122 ? 0.375 3.475 7.434 1.00 89.00 122 TYR A O 1
ATOM 1014 N N . ILE A 1 123 ? 0.827 1.857 5.949 1.00 90.12 123 ILE A N 1
ATOM 1015 C CA . ILE A 1 123 ? 1.280 2.751 4.887 1.00 90.12 123 ILE A CA 1
ATOM 1016 C C . ILE A 1 123 ? 0.135 3.666 4.453 1.00 90.12 123 ILE A C 1
ATOM 1018 O O . ILE A 1 123 ? 0.306 4.874 4.509 1.00 90.12 123 ILE A O 1
ATOM 1022 N N . GLU A 1 124 ? -1.038 3.110 4.128 1.00 89.31 124 GLU A N 1
ATOM 1023 C CA . GLU A 1 124 ? -2.240 3.892 3.788 1.00 89.31 124 GLU A CA 1
ATOM 1024 C C . GLU A 1 124 ? -2.542 4.943 4.869 1.00 89.31 124 GLU A C 1
ATOM 1026 O O . GLU A 1 124 ? -2.796 6.101 4.563 1.00 89.31 124 GLU A O 1
ATOM 1031 N N . LEU A 1 125 ? -2.412 4.561 6.144 1.00 88.06 125 LEU A N 1
ATOM 1032 C CA . LEU A 1 125 ? -2.631 5.454 7.278 1.00 88.06 125 LEU A CA 1
ATOM 1033 C C . LEU A 1 125 ? -1.658 6.637 7.328 1.00 88.06 125 LEU A C 1
ATOM 1035 O O . LEU A 1 125 ? -2.071 7.761 7.584 1.00 88.06 125 LEU A O 1
ATOM 1039 N N . GLU A 1 126 ? -0.360 6.390 7.155 1.00 89.44 126 GLU A N 1
ATOM 1040 C CA . GLU A 1 126 ? 0.653 7.453 7.210 1.00 89.44 126 GLU A CA 1
ATOM 1041 C C . GLU A 1 126 ? 0.656 8.288 5.919 1.00 89.44 126 GLU A C 1
ATOM 1043 O O . GLU A 1 126 ? 0.948 9.482 5.979 1.00 89.44 126 GLU A O 1
ATOM 1048 N N . THR A 1 127 ? 0.267 7.706 4.778 1.00 89.06 127 THR A N 1
ATOM 1049 C CA . THR A 1 127 ? 0.012 8.434 3.527 1.00 89.06 127 THR A CA 1
ATOM 1050 C C . THR A 1 127 ? -1.163 9.401 3.688 1.00 89.06 127 THR A C 1
ATOM 1052 O O . THR A 1 127 ? -1.026 10.570 3.329 1.00 89.06 127 THR A O 1
ATOM 1055 N N . ASP A 1 128 ? -2.269 8.973 4.308 1.00 87.62 128 ASP A N 1
ATOM 1056 C CA . ASP A 1 128 ? -3.410 9.849 4.625 1.00 87.62 128 ASP A CA 1
ATOM 1057 C C . ASP A 1 128 ? -2.999 11.010 5.552 1.00 87.62 128 ASP A C 1
ATOM 1059 O O . ASP A 1 128 ? -3.503 12.128 5.436 1.00 87.62 128 ASP A O 1
ATOM 1063 N N . LEU A 1 129 ? -2.042 10.765 6.455 1.00 86.88 129 LEU A N 1
ATOM 1064 C CA . LEU A 1 129 ? -1.458 11.77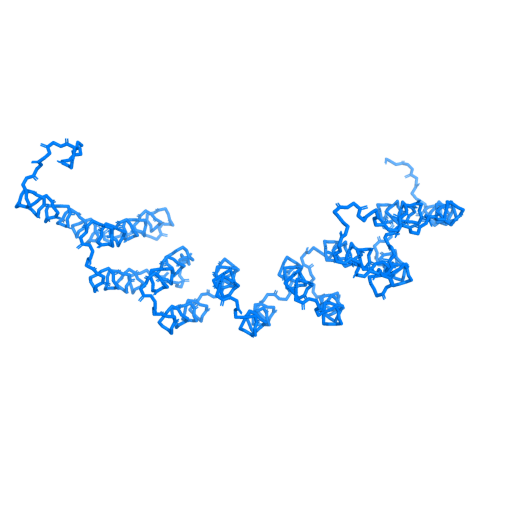4 7.348 1.00 86.88 129 LEU A CA 1
ATOM 1065 C C . LEU A 1 129 ? -0.355 12.624 6.687 1.00 86.88 129 LEU A C 1
ATOM 1067 O O . LEU A 1 129 ? 0.164 13.533 7.333 1.00 86.88 129 LEU A O 1
ATOM 1071 N N . ARG A 1 130 ? -0.009 12.353 5.419 1.00 87.56 130 ARG A N 1
ATOM 1072 C CA . ARG A 1 130 ? 1.062 13.008 4.640 1.00 87.56 130 ARG A CA 1
ATOM 1073 C C . ARG A 1 130 ? 2.458 12.912 5.269 1.00 87.56 130 ARG A C 1
ATOM 1075 O O . ARG A 1 130 ? 3.306 13.780 5.076 1.00 87.56 130 ARG A O 1
ATOM 1082 N N . GLU A 1 131 ? 2.723 11.841 6.008 1.00 89.25 131 GLU A N 1
ATOM 1083 C CA . GLU A 1 131 ? 3.985 11.619 6.724 1.00 89.25 131 GLU A CA 1
ATOM 1084 C C . GLU A 1 131 ? 4.911 10.693 5.928 1.00 89.25 131 GLU A C 1
ATOM 1086 O O . GLU A 1 131 ? 5.203 9.554 6.308 1.00 89.25 131 GLU A O 1
ATOM 1091 N N . PHE A 1 132 ? 5.384 11.196 4.788 1.00 87.44 132 PHE A N 1
ATOM 1092 C CA . PHE A 1 132 ? 6.121 10.411 3.794 1.00 87.44 132 PHE A CA 1
ATOM 1093 C C . PHE A 1 132 ? 7.454 9.844 4.307 1.00 87.44 132 PHE A C 1
ATOM 1095 O O . PHE A 1 132 ? 7.825 8.725 3.957 1.00 87.44 132 PHE A O 1
ATOM 1102 N N . ASP A 1 133 ? 8.139 10.530 5.225 1.00 89.00 133 ASP A N 1
ATOM 1103 C CA . ASP A 1 133 ? 9.366 10.004 5.843 1.00 89.00 133 ASP A CA 1
ATOM 1104 C C . ASP A 1 133 ? 9.123 8.748 6.685 1.00 89.00 133 ASP A C 1
ATOM 1106 O O . ASP A 1 133 ? 9.997 7.885 6.816 1.00 89.00 133 ASP A O 1
ATOM 1110 N N . ARG A 1 134 ? 7.928 8.621 7.271 1.00 87.69 134 ARG A N 1
ATOM 1111 C CA . ARG A 1 134 ? 7.527 7.399 7.976 1.00 87.69 134 ARG A CA 1
ATOM 1112 C C . ARG A 1 134 ? 7.124 6.319 6.992 1.00 87.69 134 ARG A C 1
ATOM 1114 O O . ARG A 1 134 ? 7.513 5.173 7.200 1.00 87.69 134 ARG A O 1
ATOM 1121 N N . VAL A 1 135 ? 6.404 6.681 5.931 1.00 90.44 135 VAL A N 1
ATOM 1122 C CA . VAL A 1 135 ? 6.043 5.759 4.846 1.00 90.44 135 VAL A CA 1
ATOM 1123 C C . VAL A 1 135 ? 7.296 5.094 4.269 1.00 90.44 135 VAL A C 1
ATOM 1125 O O . VAL A 1 135 ? 7.333 3.870 4.179 1.00 90.44 135 VAL A O 1
ATOM 1128 N N . ARG A 1 136 ? 8.365 5.859 4.016 1.00 91.00 136 ARG A N 1
ATOM 1129 C CA . ARG A 1 136 ? 9.681 5.343 3.592 1.00 91.00 136 ARG A CA 1
ATOM 1130 C C . ARG A 1 136 ? 10.229 4.275 4.531 1.00 91.00 136 ARG A C 1
ATOM 1132 O O . ARG A 1 136 ? 10.442 3.139 4.125 1.00 91.00 136 ARG A O 1
ATOM 1139 N N . LYS A 1 137 ? 10.348 4.603 5.821 1.00 91.12 137 LYS A N 1
ATOM 1140 C CA . LYS A 1 137 ? 10.822 3.663 6.855 1.00 91.12 137 LYS A CA 1
ATOM 1141 C C . LYS A 1 137 ? 9.936 2.423 6.980 1.00 91.12 137 LYS A C 1
ATOM 1143 O O . LYS A 1 137 ? 10.405 1.365 7.398 1.00 91.12 137 LYS A O 1
ATOM 1148 N N . LEU A 1 138 ? 8.640 2.548 6.694 1.00 90.12 138 LEU A N 1
ATOM 1149 C CA . LEU A 1 138 ? 7.714 1.418 6.692 1.00 90.12 138 LEU A CA 1
ATOM 1150 C C . LEU A 1 138 ? 7.922 0.516 5.483 1.00 90.12 138 LEU A C 1
ATOM 1152 O O . LEU A 1 138 ? 7.907 -0.699 5.665 1.00 90.12 138 LEU A O 1
ATOM 1156 N N . TYR A 1 139 ? 8.152 1.078 4.296 1.00 89.44 139 TYR A N 1
ATOM 1157 C CA . TYR A 1 139 ? 8.512 0.299 3.114 1.00 89.44 139 TYR A CA 1
ATOM 1158 C C . TYR A 1 139 ? 9.865 -0.386 3.271 1.00 89.44 139 TYR A C 1
ATOM 1160 O O . TYR A 1 139 ? 9.944 -1.576 2.998 1.00 89.44 139 TYR A O 1
ATOM 1168 N N . GLU A 1 140 ? 10.884 0.295 3.800 1.00 89.75 140 GLU A N 1
ATOM 1169 C CA . GLU A 1 140 ? 12.186 -0.316 4.108 1.00 89.75 140 GLU A CA 1
ATOM 1170 C C . GLU A 1 140 ? 12.015 -1.558 4.997 1.00 89.75 140 GLU A C 1
ATOM 1172 O O . GLU A 1 140 ? 12.427 -2.653 4.626 1.00 89.75 140 GLU A O 1
ATOM 1177 N N . LYS A 1 141 ? 11.289 -1.432 6.115 1.00 88.81 141 LYS A N 1
ATOM 1178 C CA . LYS A 1 141 ? 10.986 -2.570 7.004 1.00 88.81 141 LYS A CA 1
ATOM 1179 C C . LYS A 1 141 ? 10.125 -3.646 6.350 1.00 88.81 141 LYS A C 1
ATOM 1181 O O . LYS A 1 141 ? 10.232 -4.822 6.695 1.00 88.81 141 LYS A O 1
ATOM 1186 N N . TYR A 1 142 ? 9.212 -3.254 5.467 1.00 88.31 142 TYR A N 1
ATOM 1187 C CA . TYR A 1 142 ? 8.358 -4.199 4.762 1.00 88.31 142 TYR A CA 1
ATOM 1188 C C . TYR A 1 142 ? 9.177 -5.038 3.774 1.00 88.31 142 TYR A C 1
ATOM 1190 O O . TYR A 1 142 ? 9.006 -6.255 3.719 1.00 88.31 142 TYR A O 1
ATOM 1198 N N . LEU A 1 143 ? 10.113 -4.404 3.072 1.00 86.88 143 LEU A N 1
ATOM 1199 C CA . LEU A 1 143 ? 11.032 -5.041 2.138 1.00 86.88 143 LEU A CA 1
ATOM 1200 C C . LEU A 1 143 ? 12.115 -5.859 2.852 1.00 86.88 143 LEU A C 1
ATOM 1202 O O . LEU A 1 143 ? 12.494 -6.902 2.340 1.00 86.88 143 LEU A O 1
ATOM 1206 N N . GLU A 1 144 ? 12.555 -5.466 4.051 1.00 86.81 144 GLU A N 1
ATOM 1207 C CA . GLU A 1 144 ? 13.397 -6.313 4.914 1.00 86.81 144 GLU A CA 1
ATOM 1208 C C . GLU A 1 144 ? 12.691 -7.623 5.297 1.00 86.81 144 GLU A C 1
ATOM 1210 O O . GLU A 1 144 ? 13.327 -8.671 5.409 1.00 86.81 144 GLU A O 1
ATOM 1215 N N . PHE A 1 145 ? 11.374 -7.569 5.516 1.00 84.12 145 PHE A N 1
ATOM 1216 C CA . PHE A 1 145 ? 10.585 -8.737 5.897 1.00 84.12 145 PHE A CA 1
ATOM 1217 C C . PHE A 1 145 ? 10.229 -9.636 4.706 1.00 84.12 145 PHE A C 1
ATOM 1219 O O . PHE A 1 145 ? 10.272 -10.860 4.831 1.00 84.12 145 PHE A O 1
ATOM 1226 N N . ASP A 1 146 ? 9.856 -9.044 3.571 1.00 83.12 146 ASP A N 1
ATOM 1227 C CA . ASP A 1 146 ? 9.453 -9.765 2.362 1.00 83.12 146 ASP A CA 1
ATOM 1228 C C . ASP A 1 146 ? 10.089 -9.148 1.098 1.00 83.12 146 ASP A C 1
ATOM 1230 O O . ASP A 1 146 ? 9.406 -8.470 0.321 1.00 83.12 146 ASP A O 1
ATOM 1234 N N . PRO A 1 147 ? 11.397 -9.392 0.859 1.00 82.19 147 PRO A N 1
ATOM 1235 C CA . PRO A 1 147 ? 12.105 -8.844 -0.302 1.00 82.19 147 PRO A CA 1
ATOM 1236 C C . PRO A 1 147 ? 11.578 -9.379 -1.640 1.00 82.19 147 PRO A C 1
ATOM 1238 O O . PRO A 1 147 ? 11.742 -8.743 -2.681 1.00 82.19 147 PRO A O 1
ATOM 1241 N N . ALA A 1 148 ? 10.940 -10.553 -1.625 1.00 82.50 148 ALA A N 1
ATOM 1242 C CA . ALA A 1 148 ? 10.441 -11.232 -2.818 1.00 82.50 148 ALA A CA 1
ATOM 1243 C C . ALA A 1 148 ? 9.160 -10.591 -3.382 1.00 82.50 148 ALA A C 1
ATOM 1245 O O . ALA A 1 148 ? 8.732 -10.919 -4.495 1.00 82.50 148 ALA A O 1
ATOM 1246 N N . ASN A 1 149 ? 8.518 -9.696 -2.628 1.00 84.12 149 ASN A N 1
ATOM 1247 C CA . ASN A 1 149 ? 7.224 -9.139 -2.986 1.00 84.12 149 ASN A CA 1
ATOM 1248 C C . ASN A 1 149 ? 7.339 -8.011 -4.016 1.00 84.12 149 ASN A C 1
ATOM 1250 O O . ASN A 1 149 ? 7.458 -6.836 -3.677 1.00 84.12 149 ASN A O 1
ATOM 1254 N N . SER A 1 150 ? 7.208 -8.358 -5.295 1.00 82.75 150 SER A N 1
ATOM 1255 C CA . SER A 1 150 ? 7.230 -7.396 -6.405 1.00 82.75 150 SER A CA 1
ATOM 1256 C C . SER A 1 150 ? 6.174 -6.287 -6.268 1.00 82.75 150 SER A C 1
ATOM 1258 O O . SER A 1 150 ? 6.422 -5.159 -6.677 1.00 82.75 150 SER A O 1
ATOM 1260 N N . SER A 1 151 ? 5.016 -6.561 -5.650 1.00 86.50 151 SER A N 1
ATOM 1261 C CA . SER A 1 151 ? 3.974 -5.539 -5.455 1.00 86.50 151 SER A CA 1
ATOM 1262 C C . SER A 1 151 ? 4.346 -4.490 -4.405 1.00 86.50 151 SER A C 1
ATOM 1264 O O . SER A 1 151 ? 3.892 -3.352 -4.492 1.00 86.50 151 SER A O 1
ATOM 1266 N N . ALA A 1 152 ? 5.173 -4.861 -3.424 1.00 87.06 152 ALA A N 1
ATOM 1267 C CA . ALA A 1 152 ? 5.689 -3.937 -2.423 1.00 87.06 152 ALA A CA 1
ATOM 1268 C C . ALA A 1 152 ? 6.655 -2.931 -3.057 1.00 87.06 152 ALA A C 1
ATOM 1270 O O . ALA A 1 152 ? 6.522 -1.735 -2.815 1.00 87.06 152 ALA A O 1
ATOM 1271 N N . TRP A 1 153 ? 7.562 -3.417 -3.913 1.00 89.81 153 TRP A N 1
ATOM 1272 C CA . TRP A 1 153 ? 8.498 -2.587 -4.674 1.00 89.81 153 TRP A CA 1
ATOM 1273 C C . TRP A 1 153 ? 7.772 -1.584 -5.576 1.00 89.81 153 TRP A C 1
ATOM 1275 O O . TRP A 1 153 ? 8.047 -0.394 -5.482 1.00 89.81 153 TRP A O 1
ATOM 1285 N N . ILE A 1 154 ? 6.790 -2.045 -6.362 1.00 89.50 154 ILE A N 1
ATOM 1286 C CA . ILE A 1 154 ? 6.020 -1.185 -7.282 1.00 89.50 154 ILE A CA 1
ATOM 1287 C C . ILE A 1 154 ? 5.285 -0.069 -6.527 1.00 89.50 154 ILE A C 1
ATOM 1289 O O . ILE A 1 154 ? 5.333 1.094 -6.911 1.00 89.50 154 ILE A O 1
ATOM 1293 N N . ARG A 1 155 ? 4.636 -0.387 -5.404 1.00 89.06 155 ARG A N 1
ATOM 1294 C CA . ARG A 1 155 ? 3.942 0.642 -4.614 1.00 89.06 155 ARG A CA 1
ATOM 1295 C C . ARG A 1 155 ? 4.895 1.615 -3.939 1.00 89.06 155 ARG A C 1
ATOM 1297 O O . ARG A 1 155 ? 4.533 2.769 -3.721 1.00 89.06 155 ARG A O 1
ATOM 1304 N N . TYR A 1 156 ? 6.092 1.153 -3.578 1.00 90.06 156 TYR A N 1
ATOM 1305 C CA . TYR A 1 156 ? 7.096 2.042 -3.018 1.00 90.06 156 TYR A CA 1
ATOM 1306 C C . TYR A 1 156 ? 7.559 3.059 -4.071 1.00 90.06 156 TYR A C 1
ATOM 1308 O O . TYR A 1 156 ? 7.601 4.254 -3.787 1.00 90.06 156 TYR A O 1
ATOM 1316 N N . THR A 1 157 ? 7.799 2.603 -5.303 1.00 90.50 157 THR A N 1
ATOM 1317 C CA . THR A 1 157 ? 8.151 3.475 -6.432 1.00 90.50 157 THR A CA 1
ATOM 1318 C C . THR A 1 157 ? 7.018 4.418 -6.828 1.00 90.50 157 THR A C 1
ATOM 1320 O O . THR A 1 157 ? 7.282 5.586 -7.075 1.00 90.50 157 THR A O 1
ATOM 1323 N N . GLU A 1 158 ? 5.757 3.968 -6.814 1.00 89.56 158 GLU A N 1
ATOM 1324 C CA . GLU A 1 158 ? 4.590 4.825 -7.092 1.00 89.56 158 GLU A CA 1
ATOM 1325 C C . GLU A 1 158 ? 4.518 6.021 -6.129 1.00 89.56 158 GLU A C 1
ATOM 1327 O O . GLU A 1 158 ? 4.244 7.144 -6.547 1.00 89.56 158 GLU A O 1
ATOM 1332 N N . ILE A 1 159 ? 4.795 5.802 -4.839 1.00 89.12 159 ILE A N 1
ATOM 1333 C CA . ILE A 1 159 ? 4.758 6.870 -3.831 1.00 89.12 159 ILE A CA 1
ATOM 1334 C C . ILE A 1 159 ? 5.920 7.847 -4.006 1.00 89.12 159 ILE A C 1
ATOM 1336 O O . ILE A 1 159 ? 5.709 9.050 -3.912 1.00 89.12 159 ILE A O 1
ATOM 1340 N N . GLU A 1 160 ? 7.136 7.367 -4.265 1.00 88.50 160 GLU A N 1
ATOM 1341 C CA . GLU A 1 160 ? 8.278 8.267 -4.496 1.00 88.50 160 GLU A CA 1
ATOM 1342 C C . GLU A 1 160 ? 8.135 9.040 -5.815 1.00 88.50 160 GLU A C 1
ATOM 1344 O O . GLU A 1 160 ? 8.493 10.215 -5.873 1.00 88.50 160 GLU A O 1
ATOM 1349 N N . SER A 1 161 ? 7.518 8.434 -6.834 1.00 87.50 161 SER A N 1
ATOM 1350 C CA . SER A 1 161 ? 7.167 9.112 -8.084 1.00 87.50 161 SER A CA 1
ATOM 1351 C C . SER A 1 161 ? 6.128 10.217 -7.870 1.00 87.50 161 SER A C 1
ATOM 1353 O O . SER A 1 161 ? 6.224 11.269 -8.495 1.00 87.50 161 SER A O 1
ATOM 1355 N N . GLN A 1 162 ? 5.154 10.024 -6.971 1.00 86.88 162 GLN A N 1
ATOM 1356 C CA . GLN A 1 162 ? 4.200 11.076 -6.576 1.00 86.88 162 GLN A CA 1
ATOM 1357 C C . GLN A 1 162 ? 4.860 12.217 -5.790 1.00 86.88 162 GLN A C 1
ATOM 1359 O O . GLN A 1 162 ? 4.327 13.323 -5.758 1.00 86.88 162 GLN A O 1
ATOM 1364 N N . LEU A 1 163 ? 5.997 11.951 -5.144 1.00 86.44 163 LEU A N 1
ATOM 1365 C CA . LEU A 1 163 ? 6.812 12.946 -4.442 1.00 86.44 163 LEU A CA 1
ATOM 1366 C C . LEU A 1 163 ? 7.873 13.592 -5.343 1.00 86.44 163 LEU A C 1
ATOM 1368 O O . LEU A 1 163 ? 8.683 14.368 -4.842 1.00 86.44 163 LEU A O 1
ATOM 1372 N N . GLU A 1 164 ? 7.882 13.249 -6.634 1.00 86.00 164 GLU A N 1
ATOM 1373 C CA . GLU A 1 164 ? 8.815 13.755 -7.648 1.00 86.00 164 GLU A CA 1
ATOM 1374 C C . GLU A 1 164 ? 10.299 13.455 -7.342 1.00 86.00 164 GLU A C 1
ATOM 1376 O O . GLU A 1 164 ? 11.208 14.074 -7.893 1.00 86.00 164 GLU A O 1
ATOM 1381 N N . ASP A 1 165 ? 10.580 12.447 -6.502 1.00 86.75 165 ASP A N 1
ATOM 1382 C CA . ASP A 1 165 ? 11.941 11.943 -6.268 1.00 86.75 165 ASP A CA 1
ATOM 1383 C C . ASP A 1 165 ? 12.264 10.818 -7.270 1.00 86.75 165 ASP A C 1
ATOM 1385 O O . ASP A 1 165 ? 12.297 9.619 -6.962 1.00 86.75 165 ASP A O 1
ATOM 1389 N N . PHE A 1 166 ? 12.483 11.211 -8.526 1.00 85.56 166 PHE A N 1
ATOM 1390 C CA . PHE A 1 166 ? 12.739 10.280 -9.632 1.00 85.56 166 PHE A CA 1
ATOM 1391 C C . PHE A 1 166 ? 14.074 9.543 -9.487 1.00 85.56 166 PHE A C 1
ATOM 1393 O O . PHE A 1 166 ? 14.188 8.365 -9.832 1.00 85.56 166 PHE A O 1
ATOM 1400 N N . ALA A 1 167 ? 15.094 10.212 -8.941 1.00 87.75 167 ALA A N 1
ATOM 1401 C CA . ALA A 1 167 ? 16.402 9.607 -8.709 1.00 87.75 167 ALA A CA 1
ATOM 1402 C C . ALA A 1 167 ? 16.296 8.429 -7.731 1.00 87.75 167 ALA A C 1
ATOM 1404 O O . ALA A 1 167 ? 16.844 7.351 -7.982 1.00 87.75 167 ALA A O 1
ATOM 1405 N N . ARG A 1 168 ? 15.538 8.605 -6.643 1.00 87.50 168 ARG A N 1
ATOM 1406 C CA . ARG A 1 168 ? 15.266 7.530 -5.690 1.00 87.50 168 ARG A CA 1
ATOM 1407 C C . ARG A 1 168 ? 14.377 6.449 -6.288 1.00 87.50 168 ARG A C 1
ATOM 1409 O O . ARG A 1 168 ? 14.651 5.274 -6.068 1.00 87.50 168 ARG A O 1
ATOM 1416 N N . THR A 1 169 ? 13.368 6.825 -7.068 1.00 89.25 169 THR A N 1
ATOM 1417 C CA . THR A 1 169 ? 12.479 5.872 -7.747 1.00 89.25 169 THR A CA 1
ATOM 1418 C C . THR A 1 169 ? 13.277 4.888 -8.611 1.00 89.25 169 THR A C 1
ATOM 1420 O O . THR A 1 169 ? 13.147 3.674 -8.443 1.00 89.25 169 THR A O 1
ATOM 1423 N N . ARG A 1 170 ? 14.211 5.389 -9.432 1.00 89.38 170 ARG A N 1
ATOM 1424 C CA . ARG A 1 170 ? 15.143 4.555 -10.216 1.00 89.38 170 ARG A CA 1
ATOM 1425 C C . ARG A 1 170 ? 16.027 3.672 -9.340 1.00 89.38 170 ARG A C 1
ATOM 1427 O O . ARG A 1 170 ? 16.190 2.487 -9.621 1.00 89.38 170 ARG A O 1
ATOM 1434 N N . ALA A 1 171 ? 16.571 4.225 -8.254 1.00 90.94 171 ALA A N 1
ATOM 1435 C CA . ALA A 1 171 ? 17.391 3.458 -7.320 1.00 90.94 171 ALA A CA 1
ATOM 1436 C C . ALA A 1 171 ? 16.604 2.302 -6.677 1.00 90.94 171 ALA A C 1
ATOM 1438 O O . ALA A 1 171 ? 17.135 1.202 -6.545 1.00 90.94 171 ALA A O 1
ATOM 1439 N N . ILE A 1 172 ? 15.334 2.518 -6.320 1.00 90.12 172 ILE A N 1
ATOM 1440 C CA . ILE A 1 172 ? 14.453 1.485 -5.761 1.00 90.12 172 ILE A CA 1
ATOM 1441 C C . ILE A 1 172 ? 14.148 0.404 -6.806 1.00 90.12 172 ILE A C 1
ATOM 1443 O O . ILE A 1 172 ? 14.187 -0.778 -6.465 1.00 90.12 172 ILE A O 1
ATOM 1447 N N . PHE A 1 173 ? 13.893 0.769 -8.068 1.00 89.06 173 PHE A N 1
ATOM 1448 C CA . PHE A 1 173 ? 13.694 -0.207 -9.145 1.00 89.06 173 PHE A CA 1
ATOM 1449 C C . PHE A 1 173 ? 14.931 -1.086 -9.369 1.00 89.06 173 PHE A C 1
ATOM 1451 O O . PHE A 1 173 ? 14.809 -2.313 -9.406 1.00 89.06 173 PHE A O 1
ATOM 1458 N N . GLU A 1 174 ? 16.124 -0.491 -9.450 1.00 89.06 174 GLU A N 1
ATOM 1459 C CA . GLU A 1 174 ? 17.379 -1.244 -9.596 1.00 89.06 174 GLU A CA 1
ATOM 1460 C C . GLU A 1 174 ? 17.658 -2.133 -8.378 1.00 89.06 174 GLU A C 1
ATOM 1462 O O . GLU A 1 174 ? 18.052 -3.294 -8.530 1.00 89.06 174 GLU A O 1
ATOM 1467 N N . LEU A 1 175 ? 17.386 -1.638 -7.163 1.00 88.44 175 LEU A N 1
ATOM 1468 C CA . LEU A 1 175 ? 17.464 -2.448 -5.948 1.00 88.44 175 LEU A CA 1
ATOM 1469 C C . LEU A 1 175 ? 16.509 -3.637 -6.026 1.00 88.44 175 LEU A C 1
ATOM 1471 O O . LEU A 1 175 ? 16.947 -4.763 -5.795 1.00 88.44 175 LEU A O 1
ATOM 1475 N N . GLY A 1 176 ? 15.252 -3.418 -6.406 1.00 85.12 176 GLY A N 1
ATOM 1476 C CA . GLY A 1 176 ? 14.260 -4.477 -6.557 1.00 85.12 176 GLY A CA 1
ATOM 1477 C C . GLY A 1 176 ? 14.697 -5.540 -7.564 1.00 85.12 176 GLY A C 1
ATOM 1478 O O . GLY A 1 176 ? 14.661 -6.722 -7.241 1.00 85.12 176 GLY A O 1
ATOM 1479 N N . ILE A 1 177 ? 15.194 -5.139 -8.740 1.00 84.69 177 ILE A N 1
ATOM 1480 C CA . ILE A 1 177 ? 15.692 -6.051 -9.787 1.00 84.69 177 ILE A CA 1
ATOM 1481 C C . ILE A 1 177 ? 16.918 -6.847 -9.319 1.00 84.69 177 ILE A C 1
ATOM 1483 O O . ILE A 1 177 ? 17.082 -8.007 -9.702 1.00 84.69 177 ILE A O 1
ATOM 1487 N N . SER A 1 178 ? 17.780 -6.244 -8.495 1.00 83.75 178 SER A N 1
ATOM 1488 C CA . SER A 1 178 ? 18.957 -6.923 -7.940 1.00 83.75 178 SER A CA 1
ATOM 1489 C C . SER A 1 178 ? 18.607 -8.012 -6.919 1.00 83.75 178 SER A C 1
ATOM 1491 O O . SER A 1 178 ? 19.404 -8.929 -6.706 1.00 83.75 178 SER A O 1
ATOM 1493 N N . GLN A 1 179 ? 17.423 -7.947 -6.297 1.00 78.56 179 GLN A N 1
ATOM 1494 C CA . GLN A 1 179 ? 16.973 -8.975 -5.365 1.00 78.56 179 GLN A CA 1
ATOM 1495 C C . GLN A 1 179 ? 16.519 -10.223 -6.134 1.00 78.56 179 GLN A C 1
ATOM 1497 O O . GLN A 1 179 ? 15.680 -10.161 -7.026 1.00 78.56 179 GLN A O 1
ATOM 1502 N N . SER A 1 180 ? 17.053 -11.390 -5.773 1.00 68.44 180 SER A N 1
ATOM 1503 C CA . SER A 1 180 ? 16.628 -12.690 -6.304 1.00 68.44 180 SER A CA 1
ATOM 1504 C C . SER A 1 180 ? 16.472 -13.673 -5.140 1.00 68.44 180 SER A C 1
ATOM 1506 O O . SER A 1 180 ? 17.414 -13.797 -4.353 1.00 68.44 180 SER A O 1
ATOM 1508 N N . PRO A 1 181 ? 15.326 -14.371 -4.982 1.00 67.81 181 PRO A N 1
ATOM 1509 C CA . PRO A 1 181 ? 14.216 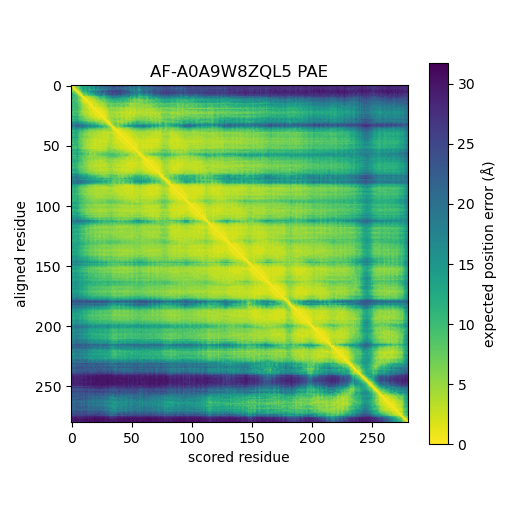-14.511 -5.931 1.00 67.81 181 PRO A CA 1
ATOM 1510 C C . PRO A 1 181 ? 13.065 -13.505 -5.715 1.00 67.81 181 PRO A C 1
ATOM 1512 O O . PRO A 1 181 ? 12.538 -13.374 -4.612 1.00 67.81 181 PRO A O 1
ATOM 1515 N N . LEU A 1 182 ? 12.612 -12.859 -6.794 1.00 70.88 182 LEU A N 1
ATOM 1516 C CA . LEU A 1 182 ? 11.348 -12.106 -6.834 1.00 70.88 182 LEU A CA 1
ATOM 1517 C C . LEU A 1 182 ? 10.183 -13.039 -7.193 1.00 70.88 182 LEU A C 1
ATOM 1519 O O . LEU A 1 182 ? 10.335 -13.928 -8.029 1.00 70.88 182 LEU A O 1
ATOM 1523 N N . SER A 1 183 ? 9.001 -12.803 -6.617 1.00 66.06 183 SER A N 1
ATOM 1524 C CA . SER A 1 183 ? 7.800 -13.599 -6.901 1.00 66.06 183 SER A CA 1
ATOM 1525 C C . SER A 1 183 ? 7.308 -13.435 -8.339 1.00 66.06 183 SER A C 1
ATOM 1527 O O . SER A 1 183 ? 6.905 -14.423 -8.943 1.00 66.06 183 SER A O 1
ATOM 1529 N N . MET A 1 184 ? 7.290 -12.206 -8.862 1.00 76.62 184 MET A N 1
ATOM 1530 C CA . MET A 1 184 ? 6.855 -11.891 -10.228 1.00 76.62 184 MET A CA 1
ATOM 1531 C C . MET A 1 184 ? 7.768 -10.805 -10.812 1.00 76.62 184 MET A C 1
ATOM 1533 O O . MET A 1 184 ? 7.375 -9.636 -10.868 1.00 76.62 184 MET A O 1
ATOM 1537 N N . PRO A 1 185 ? 8.992 -11.167 -11.241 1.00 78.19 185 PRO A N 1
ATOM 1538 C CA . PRO A 1 185 ? 9.956 -10.207 -11.776 1.00 78.19 185 PRO A CA 1
ATOM 1539 C C . PRO A 1 185 ? 9.388 -9.406 -12.955 1.00 78.19 185 PRO A C 1
ATOM 1541 O O . PRO A 1 185 ? 9.629 -8.209 -13.054 1.00 78.19 185 PRO A O 1
ATOM 1544 N N . GLU A 1 186 ? 8.586 -10.046 -13.813 1.00 80.38 186 GLU A N 1
ATOM 1545 C CA . GLU A 1 186 ? 7.976 -9.431 -15.003 1.00 80.38 186 GLU A CA 1
ATOM 1546 C C . GLU A 1 186 ? 7.157 -8.176 -14.681 1.00 80.38 186 GLU A C 1
ATOM 1548 O O . GLU A 1 186 ? 7.206 -7.204 -15.431 1.00 80.38 186 GLU A O 1
ATOM 1553 N N . LEU A 1 187 ? 6.431 -8.176 -13.557 1.00 83.88 187 LEU A N 1
ATOM 1554 C CA . LEU A 1 187 ? 5.623 -7.026 -13.144 1.00 83.88 187 LEU A CA 1
ATOM 1555 C C . LEU A 1 187 ? 6.500 -5.839 -12.749 1.00 83.88 187 LEU A C 1
ATOM 1557 O O . LEU A 1 187 ? 6.165 -4.707 -13.079 1.00 83.88 187 LEU A O 1
ATOM 1561 N N . LEU A 1 188 ? 7.618 -6.102 -12.068 1.00 86.06 188 LEU A N 1
ATOM 1562 C CA . LEU A 1 188 ? 8.555 -5.059 -11.658 1.00 86.06 188 LEU A CA 1
ATOM 1563 C C . LEU A 1 188 ? 9.272 -4.456 -12.871 1.00 86.06 188 LEU A C 1
ATOM 1565 O O . LEU A 1 188 ? 9.371 -3.240 -12.974 1.00 86.06 188 LEU A O 1
ATOM 1569 N N . TRP A 1 189 ? 9.714 -5.297 -13.811 1.00 87.38 189 TRP A N 1
ATOM 1570 C CA . TRP A 1 189 ? 10.327 -4.843 -15.062 1.00 87.38 189 TRP A CA 1
ATOM 1571 C C . TRP A 1 189 ? 9.371 -4.010 -15.906 1.00 87.38 189 TRP A C 1
ATOM 1573 O O . TRP A 1 189 ? 9.764 -2.961 -16.405 1.00 87.38 189 TRP A O 1
ATOM 1583 N N . LYS A 1 190 ? 8.116 -4.455 -16.038 1.00 87.12 190 LYS A N 1
ATOM 1584 C CA . LYS A 1 190 ? 7.094 -3.692 -16.751 1.00 87.12 190 LYS A CA 1
ATOM 1585 C C . LYS A 1 190 ? 6.868 -2.330 -16.090 1.00 87.12 190 LYS A C 1
ATOM 1587 O O . LYS A 1 190 ? 6.944 -1.325 -16.777 1.00 87.12 190 LYS A O 1
ATOM 1592 N N . ALA A 1 191 ? 6.665 -2.299 -14.772 1.00 88.12 191 ALA A N 1
ATOM 1593 C CA . ALA A 1 191 ? 6.468 -1.048 -14.040 1.00 88.12 191 ALA A CA 1
ATOM 1594 C C . ALA A 1 191 ? 7.662 -0.090 -14.185 1.00 88.12 191 ALA A C 1
ATOM 1596 O O . ALA A 1 191 ? 7.464 1.114 -14.299 1.00 88.12 191 ALA A O 1
ATOM 1597 N N . TYR A 1 192 ? 8.893 -0.615 -14.224 1.00 88.56 192 TYR A N 1
ATOM 1598 C CA . TYR A 1 192 ? 10.074 0.223 -14.417 1.00 88.56 192 TYR A CA 1
ATOM 1599 C C . TYR A 1 192 ? 10.141 0.821 -15.831 1.00 88.56 192 TYR A C 1
ATOM 1601 O O . TYR A 1 192 ? 10.451 1.995 -16.006 1.00 88.56 192 TYR A O 1
ATOM 1609 N N . VAL A 1 193 ? 9.816 0.024 -16.848 1.00 87.25 193 VAL A N 1
ATOM 1610 C CA . VAL A 1 193 ? 9.749 0.496 -18.235 1.00 87.25 193 VAL A CA 1
ATOM 1611 C C . VAL A 1 193 ? 8.638 1.531 -18.415 1.00 87.25 193 VAL A C 1
ATOM 1613 O O . VAL A 1 193 ? 8.896 2.576 -19.004 1.00 87.25 193 VAL A O 1
ATOM 1616 N N . ASP A 1 194 ? 7.442 1.266 -17.883 1.00 87.56 194 ASP A N 1
ATOM 1617 C CA . ASP A 1 194 ? 6.305 2.193 -17.930 1.00 87.56 194 ASP A CA 1
ATOM 1618 C C . ASP A 1 194 ? 6.686 3.541 -17.273 1.00 87.56 194 ASP A C 1
ATOM 1620 O O . ASP A 1 194 ? 6.439 4.597 -17.849 1.00 87.56 194 ASP A O 1
ATOM 1624 N N . PHE A 1 195 ? 7.402 3.511 -16.141 1.00 88.50 195 PHE A N 1
ATOM 1625 C CA . PHE A 1 195 ? 7.927 4.710 -15.476 1.00 88.50 195 PHE A CA 1
ATOM 1626 C C . PHE A 1 195 ? 8.917 5.511 -16.346 1.00 88.50 195 PHE A C 1
ATOM 1628 O O . PHE A 1 195 ? 8.785 6.726 -16.474 1.00 88.50 195 PHE A O 1
ATOM 1635 N N . GLU A 1 196 ? 9.903 4.866 -16.981 1.00 86.00 196 GLU A N 1
ATOM 1636 C CA . GLU A 1 196 ? 10.857 5.587 -17.847 1.00 86.00 196 GLU A CA 1
ATOM 1637 C C . GLU A 1 196 ? 10.187 6.138 -19.122 1.00 86.00 196 GLU A C 1
ATOM 1639 O O . GLU A 1 196 ? 10.608 7.175 -19.642 1.00 86.00 196 GLU A O 1
ATOM 1644 N N . ILE A 1 197 ? 9.124 5.484 -19.613 1.00 84.12 197 ILE A N 1
ATOM 1645 C CA . ILE A 1 197 ? 8.289 5.993 -20.713 1.00 84.12 197 ILE A CA 1
ATOM 1646 C C . ILE A 1 197 ? 7.554 7.269 -20.286 1.00 84.12 197 ILE A C 1
ATOM 1648 O O . ILE A 1 197 ? 7.569 8.250 -21.031 1.00 84.12 197 ILE A O 1
ATOM 1652 N N . GLU A 1 198 ? 6.938 7.278 -19.102 1.00 83.19 198 GLU A N 1
ATOM 1653 C CA . GLU A 1 198 ? 6.233 8.448 -18.558 1.00 83.19 198 GLU A CA 1
ATOM 1654 C C . GLU A 1 198 ? 7.169 9.647 -18.351 1.00 83.19 198 GLU A C 1
ATOM 1656 O O . GLU A 1 198 ? 6.805 10.790 -18.661 1.00 83.19 198 GLU A O 1
ATOM 1661 N N . GLU A 1 199 ? 8.395 9.382 -17.896 1.00 80.12 199 GLU A N 1
ATOM 1662 C CA . GLU A 1 199 ? 9.439 10.395 -17.725 1.00 80.12 199 GLU A CA 1
ATOM 1663 C C . GLU A 1 199 ? 10.016 10.897 -19.059 1.00 80.12 199 GLU A C 1
ATOM 1665 O O . GLU A 1 199 ? 10.574 11.993 -19.106 1.00 80.12 199 GLU A O 1
ATOM 1670 N N . GLY A 1 200 ? 9.829 10.149 -20.154 1.00 77.69 200 GLY A N 1
ATOM 1671 C CA . GLY A 1 200 ? 10.276 10.492 -21.509 1.00 77.69 200 GLY A CA 1
ATOM 1672 C C . GLY A 1 200 ? 11.716 10.071 -21.834 1.00 77.69 200 GLY A C 1
ATOM 1673 O O . GLY A 1 200 ? 12.263 10.452 -22.874 1.00 77.69 200 GLY A O 1
ATOM 1674 N N . GLU A 1 201 ? 12.343 9.257 -20.985 1.00 79.94 201 GLU A N 1
ATOM 1675 C CA . GLU A 1 201 ? 13.734 8.824 -21.129 1.00 79.94 201 GLU A CA 1
ATOM 1676 C C . GLU A 1 201 ? 13.843 7.588 -22.039 1.00 79.94 201 GLU A C 1
ATOM 1678 O O . GLU A 1 201 ? 13.967 6.434 -21.624 1.00 79.94 201 GLU A O 1
ATOM 1683 N N . ARG A 1 202 ? 13.814 7.824 -23.356 1.00 77.75 202 ARG A N 1
ATOM 1684 C CA . ARG A 1 202 ? 13.839 6.736 -24.354 1.00 77.75 202 ARG A CA 1
ATOM 1685 C C . ARG A 1 202 ? 15.121 5.900 -24.334 1.00 77.75 202 ARG A C 1
ATOM 1687 O O . ARG A 1 202 ? 15.124 4.768 -24.814 1.00 77.75 202 ARG A O 1
ATOM 1694 N N . GLU A 1 203 ? 16.241 6.463 -23.892 1.00 82.56 203 GLU A N 1
ATOM 1695 C CA . GLU A 1 203 ? 17.533 5.761 -23.857 1.00 82.56 203 GLU A CA 1
ATOM 1696 C C . GLU A 1 203 ? 17.615 4.756 -22.710 1.00 82.56 203 GLU A C 1
ATOM 1698 O O . GLU A 1 203 ? 18.029 3.613 -22.924 1.00 82.56 203 GLU A O 1
ATOM 1703 N N . THR A 1 204 ? 17.163 5.145 -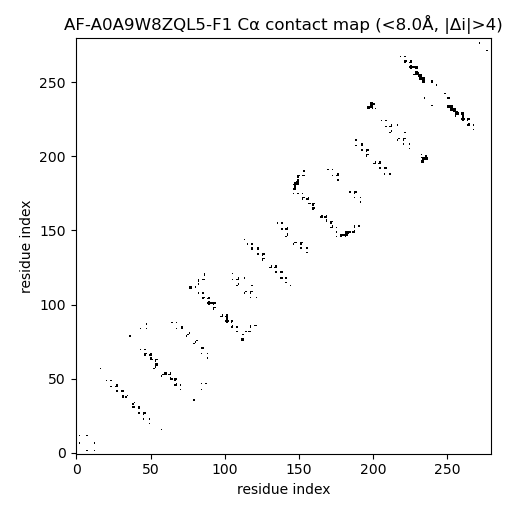21.517 1.00 83.44 204 THR A N 1
ATOM 1704 C CA . THR A 1 204 ? 17.098 4.249 -20.358 1.00 83.44 204 THR A CA 1
ATOM 1705 C C . THR A 1 204 ? 16.091 3.135 -20.622 1.00 83.44 204 THR A C 1
ATOM 1707 O O . THR A 1 204 ? 16.462 1.967 -20.501 1.00 83.44 204 THR A O 1
ATOM 1710 N N . ALA A 1 205 ? 14.889 3.454 -21.117 1.00 83.81 205 ALA A N 1
ATOM 1711 C CA . ALA A 1 205 ? 13.877 2.463 -21.490 1.00 83.81 205 ALA A CA 1
ATOM 1712 C C . ALA A 1 205 ? 14.407 1.425 -22.502 1.00 83.81 205 ALA A C 1
ATOM 1714 O O . ALA A 1 205 ? 14.222 0.221 -22.311 1.00 83.81 205 ALA A O 1
ATOM 1715 N N . ARG A 1 206 ? 15.161 1.856 -23.527 1.00 84.25 206 ARG A N 1
ATOM 1716 C CA . ARG A 1 206 ? 15.853 0.947 -24.463 1.00 84.25 206 ARG A CA 1
ATOM 1717 C C . ARG A 1 206 ? 16.816 0.007 -23.747 1.00 84.25 206 ARG A C 1
ATOM 1719 O O . ARG A 1 206 ? 16.763 -1.204 -23.956 1.00 84.25 206 ARG A O 1
ATOM 1726 N N . SER A 1 207 ? 17.674 0.548 -22.882 1.00 87.25 207 SER A N 1
ATOM 1727 C CA . SER A 1 207 ? 18.631 -0.265 -22.125 1.00 87.25 207 SER A CA 1
ATOM 1728 C C . SER A 1 207 ? 17.932 -1.301 -21.228 1.00 87.25 207 SER A C 1
ATOM 1730 O O . SER A 1 207 ? 18.407 -2.432 -21.094 1.00 87.25 207 SER A O 1
ATOM 1732 N N . LEU A 1 208 ? 16.764 -0.958 -20.671 1.00 85.50 208 LEU A N 1
ATOM 1733 C CA . LEU A 1 208 ? 15.942 -1.868 -19.875 1.00 85.50 208 LEU A CA 1
ATOM 1734 C C . LEU A 1 208 ? 15.329 -2.977 -20.728 1.00 85.50 208 LEU A C 1
ATOM 1736 O O . LEU A 1 208 ? 15.390 -4.140 -20.328 1.00 85.50 208 LEU A O 1
ATOM 1740 N N . TYR A 1 209 ? 14.811 -2.660 -21.918 1.00 82.94 209 TYR A N 1
ATOM 1741 C CA . TYR A 1 209 ? 14.331 -3.671 -22.859 1.00 82.94 209 TYR A CA 1
ATOM 1742 C C . TYR A 1 209 ? 15.446 -4.626 -23.298 1.00 82.94 209 TYR A C 1
ATOM 1744 O O . TYR A 1 209 ? 15.233 -5.837 -23.313 1.00 82.94 209 TYR A O 1
ATOM 1752 N N . GLU A 1 210 ? 16.652 -4.130 -23.588 1.00 84.75 210 GLU A N 1
ATOM 1753 C CA . GLU A 1 210 ? 17.792 -4.990 -23.931 1.00 84.75 210 GLU A CA 1
ATOM 1754 C C . GLU A 1 210 ? 18.182 -5.927 -22.777 1.00 84.75 210 GLU A C 1
ATOM 1756 O O . GLU A 1 210 ? 18.397 -7.127 -22.994 1.00 84.75 210 GLU A O 1
ATOM 1761 N N . ARG A 1 211 ? 18.192 -5.421 -21.534 1.00 85.12 211 ARG A N 1
ATOM 1762 C CA . ARG A 1 211 ? 18.384 -6.249 -20.330 1.00 85.12 211 ARG A CA 1
ATOM 1763 C C . ARG A 1 211 ? 17.278 -7.299 -20.200 1.00 85.12 211 ARG A C 1
ATOM 1765 O O . ARG A 1 211 ? 17.578 -8.479 -20.014 1.00 85.12 211 ARG A O 1
ATOM 1772 N N . LEU A 1 212 ? 16.015 -6.915 -20.367 1.00 83.12 212 LEU A N 1
ATOM 1773 C CA . LEU A 1 212 ? 14.868 -7.820 -20.267 1.00 83.12 212 LEU A CA 1
ATOM 1774 C C . LEU A 1 212 ? 14.895 -8.931 -21.332 1.00 83.12 212 LEU A C 1
ATOM 1776 O O . LEU A 1 212 ? 14.568 -10.086 -21.035 1.00 83.12 212 LEU A O 1
ATOM 1780 N N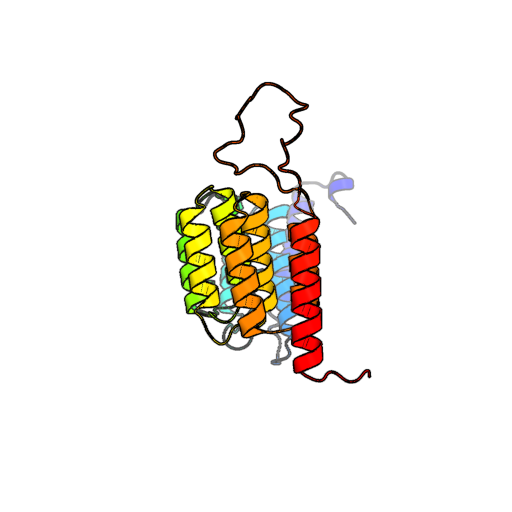 . ILE A 1 213 ? 15.330 -8.602 -22.553 1.00 82.94 213 ILE A N 1
ATOM 1781 C CA . ILE A 1 213 ? 15.537 -9.553 -23.654 1.00 82.94 213 ILE A CA 1
ATOM 1782 C C . ILE A 1 213 ? 16.624 -10.563 -23.286 1.00 82.94 213 ILE A C 1
ATOM 1784 O O . ILE A 1 213 ? 16.410 -11.764 -23.449 1.00 82.94 213 ILE A O 1
ATOM 1788 N N . SER A 1 214 ? 17.759 -10.100 -22.752 1.00 81.12 214 SER A N 1
ATOM 1789 C CA . SER A 1 214 ? 18.855 -10.992 -22.349 1.00 81.12 214 SER A CA 1
ATOM 1790 C C . SER A 1 214 ? 18.478 -11.949 -21.212 1.00 81.12 214 SER A C 1
ATOM 1792 O O . SER A 1 214 ? 18.984 -13.069 -21.170 1.00 81.12 214 SER A O 1
ATOM 1794 N N . LEU A 1 215 ? 17.568 -11.536 -20.324 1.00 76.81 215 LEU A N 1
ATOM 1795 C CA . LEU A 1 215 ? 17.111 -12.339 -19.188 1.00 76.81 215 LEU A CA 1
ATOM 1796 C C . LEU A 1 215 ? 16.015 -13.343 -19.559 1.00 76.81 215 LEU A C 1
ATOM 1798 O O . LEU A 1 215 ? 16.106 -14.511 -19.192 1.00 76.81 215 LEU A O 1
ATOM 1802 N N . SER A 1 216 ? 14.960 -12.890 -20.242 1.00 73.69 216 SER A N 1
ATOM 1803 C CA . SER A 1 216 ? 13.740 -13.687 -20.443 1.00 73.69 216 SER A CA 1
ATOM 1804 C C . SER A 1 216 ? 13.580 -14.213 -21.870 1.00 73.69 216 SER A C 1
ATOM 1806 O O . SER A 1 216 ? 13.001 -15.277 -22.076 1.00 73.69 216 SER A O 1
ATOM 1808 N N . GLY A 1 217 ? 14.078 -13.478 -22.872 1.00 69.12 217 GLY A N 1
ATOM 1809 C CA . GLY A 1 217 ? 13.966 -13.826 -24.289 1.00 69.12 217 GLY A CA 1
ATOM 1810 C C . GLY A 1 217 ? 12.537 -14.075 -24.799 1.00 69.12 217 GLY A C 1
ATOM 1811 O O . GLY A 1 217 ? 12.385 -14.660 -25.870 1.00 69.12 217 GLY A O 1
ATOM 1812 N N . HIS A 1 218 ? 11.494 -13.684 -24.056 1.00 76.38 218 HIS A N 1
ATOM 1813 C CA . HIS A 1 218 ? 10.103 -13.967 -24.411 1.00 76.38 218 HIS A CA 1
ATOM 1814 C C . HIS A 1 218 ? 9.609 -13.085 -25.563 1.00 76.38 218 HIS A C 1
ATOM 1816 O O . HIS A 1 218 ? 9.897 -11.893 -25.632 1.00 76.38 218 HIS A O 1
ATOM 1822 N N . VAL A 1 219 ? 8.766 -13.654 -26.431 1.00 77.12 219 VAL A N 1
ATOM 1823 C CA . VAL A 1 219 ? 8.191 -12.958 -27.600 1.00 77.12 219 VAL A CA 1
ATOM 1824 C C . VAL A 1 219 ? 7.432 -11.690 -27.204 1.00 77.12 219 VAL A C 1
ATOM 1826 O O . VAL A 1 219 ? 7.525 -10.677 -27.890 1.00 77.12 219 VAL A O 1
ATOM 1829 N N . LYS A 1 220 ? 6.728 -11.715 -26.064 1.00 80.00 220 LYS A N 1
ATOM 1830 C CA . LYS A 1 220 ? 5.994 -10.547 -25.556 1.00 80.00 220 LYS A CA 1
ATOM 1831 C C . LYS A 1 220 ? 6.901 -9.337 -25.330 1.00 80.00 220 LYS A C 1
ATOM 1833 O O . LYS A 1 220 ? 6.474 -8.231 -25.628 1.00 80.00 220 LYS A O 1
ATOM 1838 N N . VAL A 1 221 ? 8.138 -9.557 -24.877 1.00 81.69 221 VAL A N 1
ATOM 1839 C CA . VAL A 1 221 ? 9.118 -8.491 -24.628 1.00 81.69 221 VAL A CA 1
ATOM 1840 C C . VAL A 1 221 ? 9.580 -7.848 -25.935 1.00 81.69 221 VAL A C 1
ATOM 1842 O O . VAL A 1 221 ? 9.703 -6.631 -26.024 1.00 81.69 221 VAL A O 1
ATOM 1845 N N . TRP A 1 222 ? 9.789 -8.656 -26.975 1.00 81.69 222 TRP A N 1
ATOM 1846 C CA . TRP A 1 222 ? 10.129 -8.157 -28.307 1.00 81.69 222 TRP A CA 1
ATOM 1847 C C . TRP A 1 222 ? 8.998 -7.345 -28.933 1.00 81.69 222 TRP A C 1
ATOM 1849 O O . TRP A 1 222 ? 9.255 -6.301 -29.526 1.00 81.69 222 TRP A O 1
ATOM 1859 N N . ILE A 1 223 ? 7.752 -7.804 -28.776 1.00 81.56 223 ILE A N 1
ATOM 1860 C CA . ILE A 1 223 ? 6.572 -7.075 -29.251 1.00 81.56 223 ILE A CA 1
ATOM 1861 C C . ILE A 1 223 ? 6.438 -5.746 -28.504 1.00 81.56 223 ILE A C 1
ATOM 1863 O O . ILE A 1 223 ? 6.289 -4.717 -29.154 1.00 81.56 223 ILE A O 1
ATOM 1867 N N . SER A 1 224 ? 6.537 -5.740 -27.168 1.00 82.31 224 SER A N 1
ATOM 1868 C CA . SER A 1 224 ? 6.468 -4.496 -26.391 1.00 82.31 224 SER A CA 1
ATOM 1869 C C . SER A 1 224 ? 7.598 -3.535 -26.744 1.00 82.31 224 SER A C 1
ATOM 1871 O O . SER A 1 224 ? 7.348 -2.345 -26.870 1.00 82.31 224 SER A O 1
ATOM 1873 N N . TYR A 1 225 ? 8.815 -4.039 -26.982 1.00 82.06 225 TYR A N 1
ATOM 1874 C CA . TYR A 1 225 ? 9.945 -3.194 -27.360 1.00 82.06 225 TYR A CA 1
ATOM 1875 C C . TYR A 1 225 ? 9.742 -2.539 -28.734 1.00 82.06 225 TYR A C 1
ATOM 1877 O O . TYR A 1 225 ? 9.985 -1.349 -28.907 1.00 82.06 225 TYR A O 1
ATOM 1885 N N . ALA A 1 226 ? 9.251 -3.299 -29.713 1.00 81.56 226 ALA A N 1
ATOM 1886 C CA . ALA A 1 226 ? 9.001 -2.764 -31.044 1.00 81.56 226 ALA A CA 1
ATOM 1887 C C . ALA A 1 226 ? 7.797 -1.807 -31.088 1.00 81.56 226 ALA A C 1
ATOM 1889 O O . ALA A 1 226 ? 7.836 -0.828 -31.830 1.00 81.56 226 ALA A O 1
ATOM 1890 N N . LEU A 1 227 ? 6.748 -2.066 -30.296 1.00 82.81 227 LEU A N 1
ATOM 1891 C CA . LEU A 1 227 ? 5.632 -1.130 -30.124 1.00 82.81 227 LEU A CA 1
ATOM 1892 C C . LEU A 1 227 ? 6.104 0.170 -29.469 1.00 82.81 227 LEU A C 1
ATOM 1894 O O . LEU A 1 227 ? 5.807 1.236 -29.990 1.00 82.81 227 LEU A O 1
ATOM 1898 N N . PHE A 1 228 ? 6.919 0.080 -28.417 1.00 81.88 228 PHE A N 1
ATOM 1899 C CA . PHE A 1 228 ? 7.522 1.238 -27.756 1.00 81.88 228 PHE A CA 1
ATOM 1900 C C . PHE A 1 228 ? 8.345 2.116 -28.716 1.00 81.88 228 PHE A C 1
ATOM 1902 O O . PHE A 1 228 ? 8.235 3.334 -28.668 1.00 81.88 228 PHE A O 1
ATOM 1909 N N . GLU A 1 229 ? 9.141 1.531 -29.620 1.00 78.25 229 GLU A N 1
ATOM 1910 C CA . GLU A 1 229 ? 9.895 2.312 -30.620 1.00 78.25 229 GLU A CA 1
ATOM 1911 C C . GLU A 1 229 ? 8.987 2.972 -31.674 1.00 78.25 229 GLU A C 1
ATOM 1913 O O . GLU A 1 229 ? 9.358 3.986 -32.264 1.00 78.25 229 GLU A O 1
ATOM 1918 N N . ALA A 1 230 ? 7.816 2.390 -31.944 1.00 77.00 230 ALA A N 1
ATOM 1919 C CA . ALA A 1 230 ? 6.854 2.913 -32.911 1.00 77.00 230 ALA A CA 1
ATOM 1920 C C . ALA A 1 230 ? 5.925 3.980 -32.313 1.00 77.00 230 ALA A C 1
ATOM 1922 O O . ALA A 1 230 ? 5.452 4.852 -33.045 1.00 77.00 230 ALA A O 1
ATOM 1923 N N . GLU A 1 231 ? 5.640 3.899 -31.014 1.00 77.06 231 GLU A N 1
ATOM 1924 C CA . GLU A 1 231 ? 4.751 4.819 -30.318 1.00 77.06 231 GLU A CA 1
ATOM 1925 C C . GLU A 1 231 ? 5.437 6.168 -30.050 1.00 77.06 231 GLU A C 1
ATOM 1927 O O . GLU A 1 231 ? 6.622 6.224 -29.709 1.00 77.06 231 GLU A O 1
ATOM 1932 N N . PRO A 1 232 ? 4.713 7.288 -30.224 1.00 71.56 232 PRO A N 1
ATOM 1933 C CA . PRO A 1 232 ? 5.206 8.583 -29.801 1.00 71.56 232 PRO A CA 1
ATOM 1934 C C . PRO A 1 232 ? 5.245 8.638 -28.271 1.00 71.56 232 PRO A C 1
ATOM 1936 O O . PRO A 1 232 ? 4.285 8.265 -27.600 1.00 71.56 232 PRO A O 1
ATOM 1939 N N . ILE A 1 233 ? 6.354 9.121 -27.722 1.00 68.94 233 ILE A N 1
ATOM 1940 C CA . ILE A 1 233 ? 6.565 9.222 -26.274 1.00 68.94 233 ILE A CA 1
ATOM 1941 C C . ILE A 1 233 ? 6.512 10.695 -25.896 1.00 68.94 233 ILE A C 1
ATOM 1943 O O . ILE A 1 233 ? 6.952 11.556 -26.661 1.00 68.94 233 ILE A O 1
ATOM 1947 N N . ALA A 1 234 ? 5.950 11.000 -24.731 1.00 66.56 234 ALA A N 1
ATOM 1948 C CA . ALA A 1 234 ? 5.930 12.365 -24.232 1.00 66.56 234 ALA A CA 1
ATOM 1949 C C . ALA A 1 234 ? 7.366 12.908 -24.110 1.00 66.56 234 ALA A C 1
ATOM 1951 O O . ALA A 1 234 ? 8.294 12.163 -23.787 1.00 66.56 234 ALA A O 1
ATOM 1952 N N . LEU A 1 235 ? 7.568 14.202 -24.379 1.00 65.69 235 LEU A N 1
ATOM 1953 C CA . LEU A 1 235 ? 8.876 14.828 -24.167 1.00 65.69 235 LEU A CA 1
ATOM 1954 C C . LEU A 1 235 ? 9.398 14.532 -22.751 1.00 65.69 235 LEU A C 1
ATOM 1956 O O . LEU A 1 235 ? 8.577 14.461 -21.822 1.00 65.69 235 LEU A O 1
ATOM 1960 N N . PRO A 1 236 ? 10.731 14.400 -22.578 1.00 68.06 236 PRO A N 1
ATOM 1961 C CA . PRO A 1 236 ? 11.345 14.327 -21.262 1.00 68.06 236 PRO A CA 1
ATOM 1962 C C . PRO A 1 236 ? 10.741 15.372 -20.337 1.00 68.06 236 PRO A C 1
ATOM 1964 O O . PRO A 1 236 ? 10.632 16.538 -20.722 1.00 68.06 236 PRO A O 1
ATOM 1967 N N . ARG A 1 237 ? 10.322 14.964 -19.139 1.00 62.59 237 ARG A N 1
ATOM 1968 C CA . ARG A 1 237 ? 9.591 15.847 -18.220 1.00 62.59 237 ARG A CA 1
ATOM 1969 C C . ARG A 1 237 ? 10.371 17.128 -17.898 1.00 62.59 237 ARG A C 1
ATOM 1971 O O . ARG A 1 237 ? 9.779 18.193 -17.849 1.00 62.59 237 ARG A O 1
ATOM 1978 N N . ALA A 1 238 ? 11.702 17.047 -17.840 1.00 61.78 238 ALA A N 1
ATOM 1979 C CA . ALA A 1 238 ? 12.609 18.190 -17.677 1.00 61.78 238 ALA A CA 1
ATOM 1980 C C . ALA A 1 238 ? 12.589 19.224 -18.827 1.00 61.78 238 ALA A C 1
ATOM 1982 O O . ALA A 1 238 ? 13.147 20.308 -18.683 1.00 61.78 238 ALA A O 1
ATOM 1983 N N . MET A 1 239 ? 12.011 18.878 -19.980 1.00 59.56 239 MET A N 1
ATOM 1984 C CA . MET A 1 239 ? 11.857 19.747 -21.153 1.00 59.56 239 MET A CA 1
ATOM 1985 C C . MET A 1 239 ? 10.391 20.100 -21.438 1.00 59.56 239 MET A C 1
ATOM 1987 O O . MET A 1 239 ? 10.112 20.743 -22.451 1.00 59.56 239 MET A O 1
ATOM 1991 N N . ARG A 1 240 ? 9.449 19.658 -20.594 1.00 64.81 240 ARG A N 1
ATOM 1992 C CA . ARG A 1 240 ? 8.068 20.139 -20.653 1.00 64.81 240 ARG A CA 1
ATOM 1993 C C . ARG A 1 240 ? 8.084 21.549 -20.067 1.00 64.81 240 ARG A C 1
ATOM 1995 O O . ARG A 1 240 ? 8.567 21.748 -18.961 1.00 64.81 240 ARG A O 1
ATOM 2002 N N . GLU A 1 241 ? 7.666 22.528 -20.860 1.00 54.50 241 GLU A N 1
ATOM 2003 C CA . GLU A 1 241 ? 7.458 23.888 -20.364 1.00 54.50 241 GLU A CA 1
ATOM 2004 C C . GLU A 1 241 ? 6.264 23.830 -19.400 1.00 54.50 241 GLU A C 1
ATOM 2006 O O . GLU A 1 241 ? 5.180 23.401 -19.799 1.00 54.50 241 GLU A O 1
ATOM 2011 N N . ASP A 1 242 ? 6.485 24.181 -18.129 1.00 50.94 242 ASP A N 1
ATOM 2012 C CA . ASP A 1 242 ? 5.428 24.357 -17.126 1.00 50.94 242 ASP A CA 1
ATOM 2013 C C . ASP A 1 242 ? 4.671 25.660 -17.436 1.00 50.94 242 ASP A C 1
ATOM 2015 O O . ASP A 1 242 ? 4.792 26.658 -16.725 1.00 50.94 242 ASP A O 1
ATOM 2019 N N . ASP A 1 243 ? 3.935 25.693 -18.545 1.00 48.34 243 ASP A N 1
ATOM 2020 C CA . ASP A 1 243 ? 3.008 26.788 -18.816 1.00 48.34 243 ASP A CA 1
ATOM 2021 C C . ASP A 1 243 ? 1.752 26.549 -17.958 1.00 48.34 243 ASP A C 1
ATOM 2023 O O . ASP A 1 243 ? 0.822 25.848 -18.353 1.00 48.34 243 ASP A O 1
ATOM 2027 N N . GLU A 1 244 ? 1.760 27.098 -16.737 1.00 50.50 244 GLU A N 1
ATOM 2028 C CA . GLU A 1 244 ? 0.706 26.972 -15.709 1.00 50.50 244 GLU A CA 1
ATOM 2029 C C . GLU A 1 244 ? -0.675 27.542 -16.122 1.00 50.50 244 GLU A C 1
ATOM 2031 O O . GLU A 1 244 ? -1.626 27.423 -15.349 1.00 50.50 244 GLU A O 1
ATOM 2036 N N . ASP A 1 245 ? -0.820 28.126 -17.318 1.00 48.16 245 ASP A N 1
ATOM 2037 C CA . ASP A 1 245 ? -1.975 28.962 -17.686 1.00 48.16 245 ASP A CA 1
ATOM 2038 C C . ASP A 1 245 ? -2.853 28.454 -18.852 1.00 48.16 245 ASP A C 1
ATOM 2040 O O . ASP A 1 245 ? -3.861 29.096 -19.147 1.00 48.16 245 ASP A O 1
ATOM 2044 N N . ASP A 1 246 ? -2.565 27.309 -19.484 1.00 44.03 246 ASP A N 1
ATOM 2045 C CA . ASP A 1 246 ? -3.415 26.781 -20.568 1.00 44.03 246 ASP A CA 1
ATOM 2046 C C . ASP A 1 246 ? -4.067 25.436 -20.193 1.00 44.03 246 ASP A C 1
ATOM 2048 O O . ASP A 1 246 ? -3.418 24.403 -20.057 1.00 44.03 246 ASP A O 1
ATOM 2052 N N . GLU A 1 247 ? -5.399 25.415 -20.077 1.00 46.19 247 GLU A N 1
ATOM 2053 C CA . GLU A 1 247 ? -6.193 24.192 -19.835 1.00 46.19 247 GLU A CA 1
ATOM 2054 C C . GLU A 1 247 ? -6.133 23.179 -21.008 1.00 46.19 247 GLU A C 1
ATOM 2056 O O . GLU A 1 247 ? -6.639 22.065 -20.882 1.00 46.19 247 GLU A O 1
ATOM 2061 N N . ASP A 1 248 ? -5.457 23.534 -22.110 1.00 44.09 248 ASP A N 1
ATOM 2062 C CA . ASP A 1 248 ? -5.297 22.751 -23.340 1.00 44.09 248 ASP A CA 1
ATOM 2063 C C . ASP A 1 248 ? -3.810 22.582 -23.757 1.00 44.09 248 ASP A C 1
ATOM 2065 O O . ASP A 1 248 ? -3.478 22.653 -24.944 1.00 44.09 248 ASP A O 1
ATOM 2069 N N . VAL A 1 249 ? -2.871 22.352 -22.822 1.00 47.56 249 VAL A N 1
ATOM 2070 C CA . VAL A 1 249 ? -1.491 21.978 -23.210 1.00 47.56 249 VAL A CA 1
ATOM 2071 C C . VAL A 1 249 ? -1.490 20.563 -23.806 1.00 47.56 249 VAL A C 1
ATOM 2073 O O . VAL A 1 249 ? -1.394 19.561 -23.093 1.00 47.56 249 VAL A O 1
ATOM 2076 N N . GLU A 1 250 ? -1.574 20.455 -25.136 1.00 50.06 250 GLU A N 1
ATOM 2077 C CA . GLU A 1 250 ? -1.217 19.222 -25.843 1.00 50.06 250 GLU A CA 1
ATOM 2078 C C . GLU A 1 250 ? 0.199 18.819 -25.406 1.00 50.06 250 GLU A C 1
ATOM 2080 O O . GLU A 1 250 ? 1.174 19.520 -25.689 1.00 50.06 250 GLU A O 1
ATOM 2085 N N . GLN A 1 251 ? 0.325 17.695 -24.687 1.00 53.38 251 GLN A N 1
ATOM 2086 C CA . GLN A 1 251 ? 1.628 17.154 -24.304 1.00 53.38 251 GLN A CA 1
ATOM 2087 C C . GLN A 1 251 ? 2.455 16.974 -25.574 1.00 53.38 251 GLN A C 1
ATOM 2089 O O . GLN A 1 251 ? 2.190 16.077 -26.371 1.00 53.38 251 GLN A O 1
ATOM 2094 N N . LYS A 1 252 ? 3.453 17.838 -25.778 1.00 57.28 252 LYS A N 1
ATOM 2095 C CA . LYS A 1 252 ? 4.361 17.772 -26.924 1.00 57.28 252 LYS A CA 1
ATOM 2096 C C . LYS A 1 252 ? 4.986 16.367 -26.954 1.00 57.28 252 LYS A C 1
ATOM 2098 O O . LYS A 1 252 ? 5.772 16.000 -26.077 1.00 57.28 252 LYS A O 1
ATOM 2103 N N . MET A 1 253 ? 4.589 15.561 -27.939 1.00 62.53 253 MET A N 1
ATOM 2104 C CA . MET A 1 253 ? 5.056 14.184 -28.102 1.00 62.53 253 MET A CA 1
ATOM 2105 C C . MET A 1 253 ? 6.234 14.152 -29.073 1.00 62.53 253 MET A C 1
ATOM 2107 O O . MET A 1 253 ? 6.203 14.782 -30.131 1.00 62.53 253 MET A O 1
ATOM 2111 N N . VAL A 1 254 ? 7.266 13.385 -28.743 1.00 66.62 254 VAL A N 1
ATOM 2112 C CA . VAL A 1 254 ? 8.323 13.035 -29.689 1.00 66.62 254 VAL A CA 1
ATOM 2113 C C . VAL A 1 254 ? 7.781 11.920 -30.582 1.00 66.62 254 VAL A C 1
ATOM 2115 O O . VAL A 1 254 ? 7.391 10.877 -30.051 1.00 66.62 254 VAL A O 1
ATOM 2118 N N . PRO A 1 255 ? 7.744 12.098 -31.917 1.00 67.06 255 PRO A N 1
ATOM 2119 C CA . PRO A 1 255 ? 7.335 11.035 -32.824 1.00 67.06 255 PRO A CA 1
ATOM 2120 C C . PRO A 1 255 ? 8.184 9.779 -32.605 1.00 67.06 255 PRO A C 1
ATOM 2122 O O . PRO A 1 255 ? 9.407 9.871 -32.463 1.00 67.06 255 PRO A O 1
ATOM 2125 N N . GLY A 1 256 ? 7.532 8.616 -32.580 1.00 69.38 256 GLY A N 1
ATOM 2126 C CA . GLY A 1 256 ? 8.226 7.331 -32.613 1.00 69.38 256 GLY A CA 1
ATOM 2127 C C . GLY A 1 256 ? 9.037 7.179 -33.902 1.00 69.38 256 GLY A C 1
ATOM 2128 O O . GLY A 1 256 ? 8.828 7.911 -34.871 1.00 69.38 256 GLY A O 1
ATOM 2129 N N . ASP A 1 257 ? 9.951 6.212 -33.921 1.00 76.31 257 ASP A N 1
ATOM 2130 C CA . ASP A 1 257 ? 10.826 5.906 -35.054 1.00 76.31 257 ASP A CA 1
ATOM 2131 C C . ASP A 1 257 ? 10.413 4.551 -35.678 1.00 76.31 257 ASP A C 1
ATOM 2133 O O . ASP A 1 257 ? 10.954 3.497 -35.314 1.00 76.31 257 ASP A O 1
ATOM 2137 N N . PRO A 1 258 ? 9.491 4.520 -36.669 1.00 73.25 258 PRO A N 1
ATOM 2138 C CA . PRO A 1 258 ? 8.967 3.270 -37.232 1.00 73.25 258 PRO A CA 1
ATOM 2139 C C . PRO A 1 258 ? 10.042 2.390 -37.878 1.00 73.25 258 PRO A C 1
ATOM 2141 O O . PRO A 1 258 ? 9.918 1.164 -37.924 1.00 73.25 258 PRO A O 1
ATOM 2144 N N . ASP A 1 259 ? 11.117 3.001 -38.377 1.00 76.50 259 ASP A N 1
ATOM 2145 C CA . ASP A 1 259 ? 12.238 2.281 -38.976 1.00 76.50 259 ASP A CA 1
ATOM 2146 C C . ASP A 1 259 ? 13.060 1.517 -37.934 1.00 76.50 259 ASP A C 1
ATOM 2148 O O . ASP A 1 259 ? 13.597 0.449 -38.235 1.00 76.50 259 ASP A O 1
ATOM 2152 N N . ARG A 1 260 ? 13.123 2.013 -36.694 1.00 76.25 260 ARG A N 1
ATOM 2153 C CA . ARG A 1 260 ? 13.772 1.307 -35.584 1.00 76.25 260 ARG A CA 1
ATOM 2154 C C . ARG A 1 260 ? 12.900 0.179 -35.062 1.00 76.25 260 ARG A C 1
ATOM 2156 O O . ARG A 1 260 ? 13.409 -0.923 -34.873 1.00 76.25 260 ARG A O 1
ATOM 2163 N N . ALA A 1 261 ? 11.590 0.394 -34.960 1.00 77.44 261 ALA A N 1
ATOM 2164 C CA . ALA A 1 261 ? 10.642 -0.672 -34.638 1.00 77.44 261 ALA A CA 1
ATOM 2165 C C . ALA A 1 261 ? 10.769 -1.864 -35.608 1.00 77.44 261 ALA A C 1
ATOM 2167 O O . ALA A 1 261 ? 10.840 -3.020 -35.184 1.00 77.44 261 ALA A O 1
ATOM 2168 N N . ARG A 1 262 ? 10.900 -1.597 -36.917 1.00 79.69 262 ARG A N 1
ATOM 2169 C CA . ARG A 1 262 ? 11.159 -2.636 -37.934 1.00 79.69 262 ARG A CA 1
ATOM 2170 C C . ARG A 1 262 ? 12.482 -3.369 -37.708 1.00 79.69 262 ARG A C 1
ATOM 2172 O O . ARG A 1 262 ? 12.517 -4.593 -37.793 1.00 79.69 262 ARG A O 1
ATOM 2179 N N . GLN A 1 263 ? 13.551 -2.649 -37.368 1.00 83.81 263 GLN A N 1
ATOM 2180 C CA . GLN A 1 263 ? 14.848 -3.263 -37.053 1.00 83.81 263 GLN A CA 1
ATOM 2181 C C . GLN A 1 263 ? 14.775 -4.171 -35.817 1.00 83.81 263 GLN A C 1
ATOM 2183 O O . GLN A 1 263 ? 15.387 -5.242 -35.802 1.00 83.81 263 GLN A O 1
ATOM 2188 N N . VAL A 1 264 ? 14.005 -3.778 -34.799 1.00 82.19 264 VAL A N 1
ATOM 2189 C CA . VAL A 1 264 ? 13.758 -4.600 -33.608 1.00 82.19 264 VAL A CA 1
ATOM 2190 C C . VAL A 1 264 ? 12.999 -5.876 -33.977 1.00 82.19 264 VAL A C 1
ATOM 2192 O O . VAL A 1 264 ? 13.413 -6.958 -33.560 1.00 82.19 264 VAL A O 1
ATOM 2195 N N . PHE A 1 265 ? 11.957 -5.792 -34.813 1.00 80.62 265 PHE A N 1
ATOM 2196 C CA . PHE A 1 265 ? 11.238 -6.973 -35.305 1.00 80.62 265 PHE A CA 1
ATOM 2197 C C . PHE A 1 265 ? 12.129 -7.912 -36.127 1.00 80.62 265 PHE A C 1
ATOM 2199 O O . PHE A 1 265 ? 12.095 -9.126 -35.918 1.00 80.62 265 PHE A O 1
ATOM 2206 N N . ASP A 1 266 ? 12.972 -7.377 -37.010 1.00 82.12 266 ASP A N 1
ATOM 2207 C CA . ASP A 1 266 ? 13.918 -8.181 -37.790 1.00 82.12 266 ASP A CA 1
ATOM 2208 C C . ASP A 1 266 ? 14.938 -8.893 -36.892 1.00 82.12 266 ASP A C 1
ATOM 2210 O O . ASP A 1 266 ? 15.307 -10.048 -37.140 1.00 82.12 266 ASP A O 1
ATOM 2214 N N . ARG A 1 267 ? 15.398 -8.221 -35.829 1.00 84.00 267 ARG A N 1
ATOM 2215 C CA . ARG A 1 267 ? 16.293 -8.808 -34.825 1.00 84.00 267 ARG A CA 1
ATOM 2216 C C . ARG A 1 267 ? 15.585 -9.910 -34.038 1.00 84.00 267 ARG A C 1
ATOM 2218 O O . ARG A 1 267 ? 16.143 -11.001 -33.923 1.00 84.00 267 ARG A O 1
ATOM 2225 N N . ALA A 1 268 ? 14.356 -9.660 -33.588 1.00 81.25 268 ALA A N 1
ATOM 2226 C CA . ALA A 1 268 ? 13.523 -10.645 -32.905 1.00 81.25 268 ALA A CA 1
ATOM 2227 C C . ALA A 1 268 ? 13.325 -11.894 -33.773 1.00 81.25 268 ALA A C 1
ATOM 2229 O O . ALA A 1 268 ? 13.566 -13.014 -33.326 1.00 81.25 268 ALA A O 1
ATOM 2230 N N . TYR A 1 269 ? 12.963 -11.712 -35.046 1.00 79.94 269 TYR A N 1
ATOM 2231 C CA . TYR A 1 269 ? 12.746 -12.807 -35.988 1.00 79.94 269 TYR A CA 1
ATOM 2232 C C . TYR A 1 269 ? 14.014 -13.640 -36.209 1.00 79.94 269 TYR A C 1
ATOM 2234 O O . TYR A 1 269 ? 13.957 -14.870 -36.200 1.00 79.94 269 TYR A O 1
ATOM 2242 N N . LYS A 1 270 ? 15.182 -12.998 -36.351 1.00 83.06 270 LYS A N 1
ATOM 2243 C CA . LYS A 1 270 ? 16.471 -13.700 -36.475 1.00 83.06 270 LYS A CA 1
ATOM 2244 C C . LYS A 1 270 ? 16.823 -14.490 -35.216 1.00 83.06 270 LYS A C 1
ATOM 2246 O O . LYS A 1 270 ? 17.249 -15.638 -35.333 1.00 83.06 270 LYS A O 1
ATOM 2251 N N . GLU A 1 271 ? 16.630 -13.910 -34.034 1.00 80.12 271 GLU A N 1
ATOM 2252 C CA . GLU A 1 271 ? 16.939 -14.577 -32.769 1.00 80.12 271 GLU A CA 1
ATOM 2253 C C . GLU A 1 271 ? 16.000 -15.765 -32.517 1.00 80.12 271 GLU A C 1
ATOM 2255 O O . GLU A 1 271 ? 16.457 -16.863 -32.200 1.00 80.12 271 GLU A O 1
ATOM 2260 N N . MET A 1 272 ? 14.705 -15.604 -32.776 1.00 74.25 272 MET A N 1
ATOM 2261 C CA . MET A 1 272 ? 13.716 -16.679 -32.654 1.00 74.25 272 MET A CA 1
ATOM 2262 C C . MET A 1 272 ? 13.950 -17.798 -33.676 1.00 74.25 272 MET A C 1
ATOM 2264 O O . MET A 1 272 ? 13.891 -18.978 -33.329 1.00 74.25 272 MET A O 1
ATOM 2268 N N . LYS A 1 273 ? 14.323 -17.444 -34.913 1.00 76.38 273 LYS A N 1
ATOM 2269 C CA . LYS A 1 273 ? 14.734 -18.405 -35.945 1.00 76.38 273 LYS A CA 1
ATOM 2270 C C . LYS A 1 273 ? 16.005 -19.162 -35.549 1.00 76.38 273 LYS A C 1
ATOM 2272 O O . LYS A 1 273 ? 16.098 -20.357 -35.814 1.00 76.38 273 LYS A O 1
ATOM 2277 N N . SER A 1 274 ? 16.965 -18.503 -34.893 1.00 73.19 274 SER A N 1
ATOM 2278 C CA . SER A 1 274 ? 18.172 -19.163 -34.368 1.00 73.19 274 SER A CA 1
ATOM 2279 C C . SER A 1 274 ? 17.905 -20.058 -33.155 1.00 73.19 274 SER A C 1
ATOM 2281 O O . SER A 1 274 ? 18.559 -21.087 -33.012 1.00 73.19 274 SER A O 1
ATOM 2283 N N . LYS A 1 275 ? 16.920 -19.709 -32.315 1.00 67.75 275 LYS A N 1
ATOM 2284 C CA . LYS A 1 275 ? 16.482 -20.512 -31.161 1.00 67.75 275 LYS A CA 1
ATOM 2285 C C . LYS A 1 275 ? 15.596 -21.697 -31.555 1.00 67.75 275 LYS A C 1
ATOM 2287 O O . LYS A 1 275 ? 15.314 -22.541 -30.714 1.00 67.75 275 LYS A O 1
ATOM 2292 N N . GLY A 1 276 ? 15.203 -21.796 -32.826 1.00 55.56 276 GLY A N 1
ATOM 2293 C CA . GLY A 1 276 ? 14.541 -22.977 -33.365 1.00 55.56 276 GLY A CA 1
ATOM 2294 C C . GLY A 1 276 ? 13.172 -23.248 -32.747 1.00 55.56 276 GLY A C 1
ATOM 2295 O O . GLY A 1 276 ? 12.836 -24.416 -32.556 1.00 55.56 276 GLY A O 1
ATOM 2296 N N . LEU A 1 277 ? 12.373 -22.210 -32.458 1.00 54.00 277 LEU A N 1
ATOM 2297 C CA . LEU A 1 277 ? 10.936 -22.417 -32.269 1.00 54.00 277 LEU A CA 1
ATOM 2298 C C . LEU A 1 277 ? 10.349 -22.841 -33.620 1.00 54.00 277 LEU A C 1
ATOM 2300 O O . LEU A 1 277 ? 9.978 -22.015 -34.451 1.00 54.00 277 LEU A O 1
ATOM 2304 N N . LYS A 1 278 ? 10.351 -24.155 -33.858 1.00 39.81 278 LYS A N 1
ATOM 2305 C CA . LYS A 1 278 ? 9.368 -24.787 -34.727 1.00 39.81 278 LYS A CA 1
ATOM 2306 C C . LYS A 1 278 ? 8.003 -24.521 -34.109 1.00 39.81 278 LYS A C 1
ATOM 2308 O O . LYS A 1 278 ? 7.853 -24.667 -32.900 1.00 39.81 278 LYS A O 1
ATOM 2313 N N . ASP A 1 279 ? 7.081 -24.114 -34.964 1.00 41.03 279 ASP A N 1
ATOM 2314 C CA . ASP A 1 279 ? 5.671 -23.929 -34.664 1.00 41.03 279 ASP A CA 1
ATOM 2315 C C . ASP A 1 279 ? 5.118 -25.081 -33.807 1.00 41.03 279 ASP A C 1
ATOM 2317 O O . ASP A 1 279 ? 5.162 -26.241 -34.226 1.00 41.03 279 ASP A O 1
ATOM 2321 N N . GLU A 1 280 ? 4.581 -24.739 -32.637 1.00 30.83 280 GLU A N 1
ATOM 2322 C CA . GLU A 1 280 ? 3.454 -25.425 -31.996 1.00 30.83 280 GLU A CA 1
ATOM 2323 C C . GLU A 1 280 ? 2.424 -24.374 -31.574 1.00 30.83 280 GLU A C 1
ATOM 2325 O O . GLU A 1 280 ? 2.834 -23.343 -30.986 1.00 30.83 280 GLU A O 1
#

Radius of gyration: 27.16 Å; Cα contacts (8 Å, |Δi|>4): 240; chains: 1; bounding box: 60×54×68 Å

pLDDT: mean 79.86, std 11.87, range [30.83, 91.31]

Sequence (280 aa):
RDLRGEGATSDEEETAMGRVREVYERAVA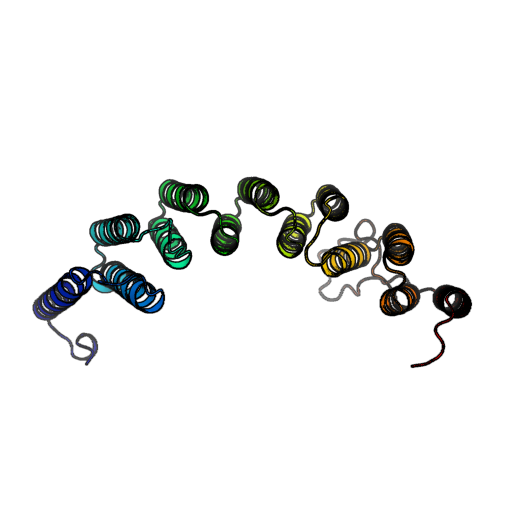QVPPGGEKRHWRRYIYLWLDYALFEEIETKDFARARQIYQTAISLVPHKIFTFAKLWIMFAKFEIRRLDLPAARKIMGTAIGMCPKEKLFKGYIELETDLREFDRVRKLYEKYLEFDPANSSAWIRYTEIESQLEDFARTRAIFELGISQSPLSMPELLWKAYVDFEIEEGERETARSLYERLISLSGHVKVWISYALFEAEPIALPRAMREDDEDDEDVEQKMVPGDPDRARQVFDRAYKEMKSKGLKDE